Protein 1IMJ (pdb70)

CATH classification: 3.40.50.1820

InterPro domains:
  IPR000073 Alpha/beta hydrolase fold-1 [PF12697] (35-118)
  IPR029058 Alpha/Beta hydrolase fold [G3DSA:3.40.50.1820] (1-210)
  IPR029058 Alpha/Beta hydrolase fold [SSF53474] (5-208)

Foldseek 3Di:
DQKDKDFPLFFAFPRATWTKIKIAQNVPAAPAEAEEEDAQVDFNVVCVVLCNRVLRRVLRYIYMTIGACCGDPNNVGHAQDDQPAAHALCRVVSVCVRVVRPQHEYAAAAACLSHPVNVLQDPPNQHQEYEYQLYPCLVVDDLVSQLPHQHAYEYEYEPQEPSSVVSCVRNVSRPHYDYDYHYPAYRPRCVVDVVSVSVVVSVVVVVD

Nearest PDB structures (foldseek):
  1imj-assembly1_A  TM=1.005E+00  e=4.646E-48  Homo sapiens
  7qjn-assembly1_A  TM=7.239E-01  e=1.985E-08  Candidatus Kryptobacter tengchongensis
  4ao8-assembly1_A-2  TM=6.844E-01  e=5.740E-09  unidentified
  7p4k-assembly1_B  TM=7.136E-01  e=9.959E-08  Homo sapiens
  6hgv-assembly1_A  TM=6.952E-01  e=8.268E-08  Homo sapiens

GO terms:
  GO:0005634 nucleus (C, EXP)
  GO:0005737 cytoplasm (C, EXP)
  GO:0016787 hydrolase activity (F, TAS)
  GO:0005829 cytosol (C, TAS)
  GO:0050427 3'-phosphoadenosine 5'-phosphosulfate metabolic process (P, TAS)
  GO:0005654 nucleoplasm (C, IDA)
  GO:0005730 nucleolus (C, IDA)
  GO:0005829 cytosol (C, IDA)
  GO:0005634 nucleus (C, IDA)
  GO:0016787 hydrolase activity (F, IDA)
  GO:0045944 positive regulation of transcription by RNA polymerase II (P, IDA)
  GO:0070062 extracellular exosome (C, HDA)
  GO:0005515 protein binding (F, IPI)

Organism: Homo sapiens (NCBI:txid9606)

Sequence (208 aa):
AASVEQREGTIQVQGQALFFREALPGSGQARFSVLLLHGIRFSSETWQNLGTLHRLAQAGYRAVAIDLPGLGHSKEAAAPAPIGELAPGSFLAAVVDALELGPPVVISPSLSGMYSLPFLTAPGSQLPGFVPVAPICTDKINAANYASVKTPALIVYGDQDPMGQTSFEHLKQLPNHRVLIMKGAGHPCYLDKPEEWHTGLLDFLQGL

Solvent-accessible surface area: 8801 Å² total; per-residue (Å²): 130,78,29,75,96,59,118,120,2,86,19,116,3,102,71,57,42,3,29,6,9,6,1,35,27,29,98,54,138,39,129,42,6,0,0,0,0,2,0,96,165,41,16,0,83,27,3,58,112,34,22,0,9,82,61,1,1,104,45,22,3,48,0,0,0,0,1,1,8,36,40,19,121,0,148,168,7,62,55,52,10,84,114,53,95,58,4,60,15,66,5,0,44,29,0,17,112,45,15,145,15,33,91,1,0,1,0,0,1,16,13,0,0,3,6,1,0,16,10,4,40,27,138,81,23,142,15,40,0,1,0,0,1,1,3,40,16,7,89,116,14,83,56,66,71,0,52,79,10,122,8,50,2,0,2,0,8,0,70,117,10,113,81,0,104,84,5,40,94,53,0,94,55,2,60,71,66,123,60,27,80,0,144,53,0,18,33,24,0,7,66,80,62,46,121,58,0,6,83,16,1,40,75,10,0,128,72,61

Radius of gyration: 15.6 Å; Cα contacts (8 Å, |Δi|>4): 467; chains: 1; bounding box: 43×36×37 Å

Secondary structure (DSSP, 8-state):
---EEE----EEETTEEE-EEEEE-SSS--S-EEEE---TT--HHHHHHHTHHHHHHHTT-EEEEE--TTSGGGTTSPPSS-TTSPPPTHHHHHHHHHHT--S-EEEEEGGGHHHHHHHHTSTT---SEEEEES-S-GGGS-HHHHHT--S-EEEEEETT-HHHHHHHHHHTTSSSEEEEEETT--TTHHHH-HHHHHHHHHHHHHT-

Structure (mmCIF, N/CA/C/O backbone):
data_1IMJ
#
_entry.id   1IMJ
#
_cell.length_a   110.704
_cell.length_b   44.445
_cell.length_c   43.601
_cell.angle_alpha   90.00
_cell.angle_beta   90.00
_cell.angle_gamma   90.00
#
_symmetry.space_group_name_H-M   'P 21 21 2'
#
loop_
_entity.id
_entity.type
_entity.pdbx_description
1 polymer 'CCG1-INTERACTING FACTOR B'
2 non-polymer 'SULFATE ION'
3 water water
#
loop_
_atom_site.group_PDB
_atom_site.id
_atom_site.type_symbol
_atom_site.label_atom_id
_atom_site.label_alt_id
_atom_site.label_comp_id
_atom_site.label_asym_id
_atom_site.label_entity_id
_atom_site.label_seq_id
_atom_site.pdbx_PDB_ins_code
_atom_site.Cartn_x
_atom_site.Cartn_y
_atom_site.Cartn_z
_atom_site.occupancy
_atom_site.B_iso_or_equiv
_atom_site.auth_seq_id
_atom_site.auth_comp_id
_atom_site.auth_asym_id
_atom_site.auth_atom_id
_atom_site.pdbx_PDB_model_num
ATOM 1 N N . ALA A 1 2 ? 63.757 -5.435 0.450 1.00 37.83 2 ALA A N 1
ATOM 2 C CA . ALA A 1 2 ? 63.473 -6.882 0.677 1.00 37.59 2 ALA A CA 1
ATOM 3 C C . ALA A 1 2 ? 63.236 -7.582 -0.662 1.00 38.44 2 ALA A C 1
ATOM 4 O O . ALA A 1 2 ? 63.474 -7.001 -1.731 1.00 37.42 2 ALA A O 1
ATOM 6 N N . ALA A 1 3 ? 62.776 -8.831 -0.600 1.00 38.25 3 ALA A N 1
ATOM 7 C CA . ALA A 1 3 ? 62.521 -9.617 -1.803 1.00 36.91 3 ALA A CA 1
ATOM 8 C C . ALA A 1 3 ? 61.046 -9.999 -1.918 1.00 35.99 3 ALA A C 1
ATOM 9 O O . ALA A 1 3 ? 60.706 -11.149 -2.199 1.00 36.19 3 ALA A O 1
ATOM 11 N N . SER A 1 4 ? 60.173 -9.025 -1.698 1.00 34.32 4 SER A N 1
ATOM 12 C CA . SER A 1 4 ? 58.737 -9.250 -1.779 1.00 31.75 4 SER A CA 1
ATOM 13 C C . SER A 1 4 ? 58.233 -9.225 -3.224 1.00 31.26 4 SER A C 1
ATOM 14 O O . SER A 1 4 ? 58.435 -8.248 -3.948 1.00 30.71 4 SER A O 1
ATOM 17 N N . VAL A 1 5 ? 57.582 -10.307 -3.640 1.00 30.87 5 VAL A N 1
ATOM 18 C CA . VAL A 1 5 ? 57.039 -10.404 -4.993 1.00 31.83 5 VAL A CA 1
ATOM 19 C C . VAL A 1 5 ? 55.569 -10.008 -4.977 1.00 32.12 5 VAL A C 1
ATOM 20 O O . VAL A 1 5 ? 54.814 -10.435 -4.106 1.00 31.18 5 VAL A O 1
ATOM 24 N N . GLU A 1 6 ? 55.165 -9.181 -5.932 1.00 33.47 6 GLU A N 1
ATOM 25 C CA . GLU A 1 6 ? 53.776 -8.764 -6.013 1.00 34.99 6 GLU A CA 1
ATOM 26 C C . GLU A 1 6 ? 53.267 -8.850 -7.430 1.00 35.11 6 GLU A C 1
ATOM 27 O O . GLU A 1 6 ? 53.903 -8.374 -8.366 1.00 35.82 6 GLU A O 1
ATOM 33 N N . GLN A 1 7 ? 52.104 -9.469 -7.575 1.00 35.99 7 GLN A N 1
ATOM 34 C CA . GLN A 1 7 ? 51.486 -9.651 -8.872 1.00 36.70 7 GLN A CA 1
ATOM 35 C C . GLN A 1 7 ? 50.028 -9.241 -8.825 1.00 37.32 7 GLN A C 1
ATOM 36 O O . GLN A 1 7 ? 49.375 -9.324 -7.786 1.00 36.19 7 GLN A O 1
ATOM 42 N N . ARG A 1 8 ? 49.519 -8.784 -9.957 1.00 38.49 8 ARG A N 1
ATOM 43 C CA . ARG A 1 8 ? 48.129 -8.396 -10.027 1.00 40.58 8 ARG A CA 1
ATOM 44 C C . ARG A 1 8 ? 47.537 -9.072 -11.238 1.00 42.25 8 ARG A C 1
ATOM 45 O O . ARG A 1 8 ? 46.922 -8.428 -12.085 1.00 43.80 8 ARG A O 1
ATOM 53 N N . GLU A 1 9 ? 47.750 -10.383 -11.327 1.00 43.52 9 GLU A N 1
ATOM 54 C CA . GLU A 1 9 ? 47.185 -11.170 -12.419 1.00 45.67 9 GLU A CA 1
ATOM 55 C C . GLU A 1 9 ? 45.676 -10.919 -12.287 1.00 44.52 9 GLU A C 1
ATOM 56 O O . GLU A 1 9 ? 44.855 -11.504 -12.999 1.00 45.52 9 GLU A O 1
ATOM 62 N N . GLY A 1 10 ? 45.354 -10.032 -11.347 1.00 42.45 10 GLY A N 1
ATOM 63 C CA . GLY A 1 10 ? 43.996 -9.620 -11.047 1.00 40.64 10 GLY A CA 1
ATOM 64 C C . GLY A 1 10 ? 42.872 -10.237 -11.833 1.00 39.71 10 GLY A C 1
ATOM 65 O O . GLY A 1 10 ? 41.988 -9.530 -12.318 1.00 42.43 10 GLY A O 1
ATOM 66 N N . THR A 1 11 ? 42.882 -11.556 -11.957 1.00 37.76 11 THR A N 1
ATOM 67 C CA . THR A 1 11 ? 41.826 -12.221 -12.687 1.00 35.53 11 THR A CA 1
ATOM 68 C C . THR A 1 11 ? 41.704 -13.692 -12.360 1.00 34.00 11 THR A C 1
ATOM 69 O O . THR A 1 11 ? 42.602 -14.490 -12.633 1.00 34.49 11 THR A O 1
ATOM 73 N N . ILE A 1 12 ? 40.575 -14.024 -11.749 1.00 31.28 12 ILE A N 1
ATOM 74 C CA . ILE A 1 12 ? 40.243 -15.388 -11.388 1.00 29.06 12 ILE A CA 1
ATOM 75 C C . ILE A 1 12 ? 38.766 -15.514 -11.712 1.00 28.39 12 ILE A C 1
ATOM 76 O O . ILE A 1 12 ? 38.027 -14.526 -11.663 1.00 26.76 12 ILE A O 1
ATOM 81 N N . GLN A 1 13 ? 38.339 -16.715 -12.074 1.00 27.46 13 GLN A N 1
ATOM 82 C CA . GLN A 1 13 ? 36.938 -16.937 -12.379 1.00 26.71 13 GLN A CA 1
ATOM 83 C C . GLN A 1 13 ? 36.257 -17.369 -11.101 1.00 24.55 13 GLN A C 1
ATOM 84 O O . GLN A 1 13 ? 36.672 -18.329 -10.462 1.00 25.91 13 GLN A O 1
ATOM 90 N N . VAL A 1 14 ? 35.225 -16.635 -10.717 1.00 22.46 14 VAL A N 1
ATOM 91 C CA . VAL A 1 14 ? 34.472 -16.955 -9.519 1.00 20.79 14 VAL A CA 1
ATOM 92 C C . VAL A 1 14 ? 33.002 -17.003 -9.904 1.00 20.44 14 VAL A C 1
ATOM 93 O O . VAL A 1 14 ? 32.442 -16.010 -10.375 1.00 19.16 14 VAL A O 1
ATOM 97 N N . GLN A 1 15 ? 32.394 -18.171 -9.723 1.00 20.63 15 GLN A N 1
ATOM 98 C CA . GLN A 1 15 ? 30.991 -18.374 -10.051 1.00 21.50 15 GLN A CA 1
ATOM 99 C C . GLN A 1 15 ? 30.630 -17.738 -11.397 1.00 20.03 15 GLN A C 1
ATOM 100 O O . GLN A 1 15 ? 29.671 -16.968 -11.500 1.00 19.28 15 GLN A O 1
ATOM 106 N N . GLY A 1 16 ? 31.431 -18.045 -12.415 1.00 18.78 16 GLY A N 1
ATOM 107 C CA . GLY A 1 16 ? 31.177 -17.547 -13.760 1.00 17.46 16 GLY A CA 1
ATOM 108 C C . GLY A 1 16 ? 31.526 -16.112 -14.103 1.00 18.25 16 GLY A C 1
ATOM 109 O O . GLY A 1 16 ? 31.150 -15.625 -15.172 1.00 18.03 16 GLY A O 1
ATOM 110 N N . GLN A 1 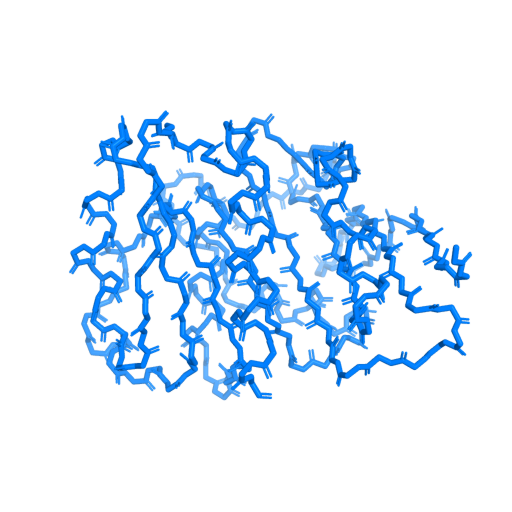17 ? 32.249 -15.431 -13.221 1.00 17.77 17 GLN A N 1
ATOM 111 C CA . GLN A 1 17 ? 32.621 -14.047 -13.473 1.00 17.23 17 GLN A CA 1
ATOM 112 C C . GLN A 1 17 ? 34.086 -13.800 -13.159 1.00 16.68 17 GLN A C 1
ATOM 113 O O . GLN A 1 17 ? 34.684 -14.488 -12.335 1.00 18.41 17 GLN A O 1
ATOM 119 N N . ALA A 1 18 ? 34.668 -12.814 -13.824 1.00 15.61 18 ALA A N 1
ATOM 120 C CA . ALA A 1 18 ? 36.067 -12.508 -13.592 1.00 15.91 18 ALA A CA 1
ATOM 121 C C . ALA A 1 18 ? 36.202 -11.428 -12.529 1.00 14.99 18 ALA A C 1
ATOM 122 O O . ALA A 1 18 ? 35.522 -10.410 -12.572 1.00 15.96 18 ALA A O 1
ATOM 124 N N . LEU A 1 19 ? 37.071 -11.668 -11.560 1.00 15.28 19 LEU A N 1
ATOM 125 C CA . LEU A 1 19 ? 37.302 -10.692 -10.509 1.00 13.88 19 LEU A CA 1
ATOM 126 C C . LEU A 1 19 ? 38.762 -10.309 -10.542 1.00 13.87 19 LEU A C 1
ATOM 127 O O . LEU A 1 19 ? 39.621 -11.143 -10.822 1.00 14.04 19 LEU A O 1
ATOM 132 N N . PHE A 1 20 ? 39.041 -9.043 -10.260 1.00 13.69 20 PHE A N 1
ATOM 133 C CA . PHE A 1 20 ? 40.409 -8.554 -10.239 1.00 12.41 20 PHE A CA 1
ATOM 134 C C . PHE A 1 20 ? 41.004 -8.734 -8.839 1.00 14.12 20 PHE A C 1
ATOM 135 O O . PHE A 1 20 ? 40.301 -8.597 -7.829 1.00 12.43 20 PHE A O 1
ATOM 143 N N . PHE A 1 21 ? 42.296 -9.034 -8.775 1.00 12.86 21 PHE A N 1
ATOM 144 C CA . PHE A 1 21 ? 42.958 -9.207 -7.490 1.00 15.29 21 PHE A CA 1
ATOM 145 C C . PHE A 1 21 ? 44.405 -8.741 -7.564 1.00 15.77 21 PHE A C 1
ATOM 146 O O . PHE A 1 21 ? 45.029 -8.798 -8.624 1.00 15.06 21 PHE A O 1
ATOM 154 N N . ARG A 1 22 ? 44.915 -8.258 -6.436 1.00 15.30 22 ARG A N 1
ATOM 155 C CA . ARG A 1 22 ? 46.296 -7.805 -6.318 1.00 15.67 22 ARG A CA 1
ATOM 156 C C . ARG A 1 22 ? 46.879 -8.735 -5.266 1.00 17.35 22 ARG A C 1
ATOM 157 O O . ARG A 1 22 ? 46.181 -9.133 -4.333 1.00 17.91 22 ARG A O 1
ATOM 165 N N . GLU A 1 23 ? 48.146 -9.091 -5.409 1.00 17.70 23 GLU A N 1
ATOM 166 C CA . GLU A 1 23 ? 48.761 -10.017 -4.469 1.00 18.68 23 GLU A CA 1
ATOM 167 C C . GLU A 1 23 ? 50.222 -9.716 -4.173 1.00 18.11 23 GLU A C 1
ATOM 168 O O . GLU A 1 23 ? 50.977 -9.286 -5.049 1.00 16.87 23 GLU A O 1
ATOM 174 N N . ALA A 1 24 ? 50.612 -9.952 -2.928 1.00 16.94 24 ALA A N 1
ATOM 175 C CA . ALA A 1 24 ? 51.986 -9.749 -2.504 1.00 17.25 24 ALA A CA 1
ATOM 176 C C . ALA A 1 24 ? 52.341 -10.915 -1.605 1.00 17.39 24 ALA A C 1
ATOM 177 O O . ALA A 1 24 ? 51.560 -11.291 -0.733 1.00 17.07 24 ALA A O 1
ATOM 179 N N . LEU A 1 25 ? 53.508 -11.503 -1.834 1.00 19.00 25 LEU A N 1
ATOM 180 C CA . LEU A 1 25 ? 53.956 -12.627 -1.023 1.00 20.96 25 LEU A CA 1
ATOM 181 C C . LEU A 1 25 ? 55.464 -12.575 -0.806 1.00 20.82 25 LEU A C 1
ATOM 182 O O . LEU A 1 25 ? 56.190 -11.964 -1.597 1.00 19.30 25 LEU A O 1
ATOM 187 N N . PRO A 1 26 ? 55.947 -13.210 0.279 1.00 20.85 26 PRO A N 1
ATOM 188 C CA . PRO A 1 26 ? 57.346 -13.295 0.704 1.00 24.09 26 PRO A CA 1
ATOM 189 C C . PRO A 1 26 ? 58.439 -13.270 -0.356 1.00 26.95 26 PRO A C 1
ATOM 190 O O . PRO A 1 26 ? 59.484 -12.635 -0.158 1.00 30.87 26 PRO A O 1
ATOM 194 N N . GLY A 1 27 ? 58.228 -13.944 -1.475 1.00 27.60 27 GLY A N 1
ATOM 195 C CA . GLY A 1 27 ? 59.262 -13.926 -2.495 1.00 31.41 27 GLY A CA 1
ATOM 196 C C . GLY A 1 27 ? 59.941 -15.272 -2.571 1.00 31.83 27 GLY A C 1
ATOM 197 O O . GLY A 1 27 ? 60.224 -15.764 -3.661 1.00 32.95 27 GLY A O 1
ATOM 198 N N . SER A 1 28 ? 60.219 -15.864 -1.413 1.00 32.07 28 SER A N 1
ATOM 199 C CA . SER A 1 28 ? 60.821 -17.187 -1.379 1.00 32.05 28 SER A CA 1
ATOM 200 C C . SER A 1 28 ? 59.722 -18.090 -1.932 1.00 32.33 28 SER A C 1
ATOM 201 O O . SER A 1 28 ? 59.986 -19.113 -2.568 1.00 32.68 28 SER A O 1
ATOM 204 N N . GLY A 1 29 ? 58.480 -17.677 -1.697 1.00 30.75 29 GLY A N 1
ATOM 205 C CA . GLY A 1 29 ? 57.340 -18.436 -2.165 1.00 30.71 29 GLY A CA 1
ATOM 206 C C . GLY A 1 29 ? 56.660 -19.116 -1.000 1.00 30.35 29 GLY A C 1
ATOM 207 O O . GLY A 1 29 ? 55.644 -19.784 -1.166 1.00 29.72 29 GLY A O 1
ATOM 208 N N . GLN A 1 30 ? 57.225 -18.937 0.189 1.00 30.72 30 GLN A N 1
ATOM 209 C CA . GLN A 1 30 ? 56.682 -19.543 1.399 1.00 31.88 30 GLN A CA 1
ATOM 210 C C . GLN A 1 30 ? 56.080 -18.481 2.321 1.00 31.10 30 GLN A C 1
ATOM 211 O O . GLN A 1 30 ? 56.642 -17.399 2.484 1.00 31.73 30 GLN A O 1
ATOM 217 N N . ALA A 1 31 ? 54.937 -18.800 2.922 1.00 29.49 31 ALA A N 1
ATOM 218 C CA . ALA A 1 31 ? 54.257 -17.875 3.821 1.00 27.53 31 ALA A CA 1
ATOM 219 C C . ALA A 1 31 ? 53.512 -18.656 4.899 1.00 26.83 31 ALA A C 1
ATOM 220 O O . ALA A 1 31 ? 52.966 -19.723 4.617 1.00 25.97 31 ALA A O 1
ATOM 222 N N . ARG A 1 32 ? 53.491 -18.123 6.123 1.00 25.99 32 ARG A N 1
ATOM 223 C CA . ARG A 1 32 ? 52.807 -18.773 7.245 1.00 26.51 32 ARG A CA 1
ATOM 224 C C . ARG A 1 32 ? 51.385 -19.170 6.864 1.00 25.41 32 ARG A C 1
ATOM 225 O O . ARG A 1 32 ? 50.963 -20.308 7.078 1.00 25.49 32 ARG A O 1
ATOM 233 N N . PHE A 1 33 ? 50.645 -18.210 6.323 1.00 23.80 33 PHE A N 1
ATOM 234 C CA . PHE A 1 33 ? 49.284 -18.435 5.859 1.00 21.23 33 PHE A CA 1
ATOM 235 C C . PHE A 1 33 ? 48.844 -17.257 5.004 1.00 19.81 33 PHE A C 1
ATOM 236 O O . PHE A 1 33 ? 49.601 -16.302 4.821 1.00 17.86 33 PHE A O 1
ATOM 244 N N . SER A 1 34 ? 47.635 -17.329 4.460 1.00 17.43 34 SER A N 1
ATOM 245 C CA . SER A 1 34 ? 47.142 -16.269 3.600 1.00 14.74 34 SER A CA 1
ATOM 246 C C . SER A 1 34 ? 46.223 -15.291 4.317 1.00 14.11 34 SER A C 1
ATOM 247 O O . SER A 1 34 ? 45.588 -15.630 5.316 1.00 11.90 34 SER A O 1
ATOM 250 N N . VAL A 1 35 ? 46.180 -14.065 3.804 1.00 13.53 35 VAL A N 1
ATOM 251 C CA . VAL A 1 35 ? 45.323 -13.016 4.345 1.00 12.17 35 VAL A CA 1
ATOM 252 C C . VAL A 1 35 ? 44.519 -12.451 3.186 1.00 12.95 35 VAL A C 1
ATOM 253 O O . VAL A 1 35 ? 45.084 -11.960 2.209 1.00 12.59 35 VAL A O 1
ATOM 257 N N . LEU A 1 36 ? 43.200 -12.532 3.285 1.00 12.66 36 LEU A N 1
ATOM 258 C CA . LEU A 1 36 ? 42.339 -12.009 2.236 1.00 12.16 36 LEU A CA 1
ATOM 259 C C . LEU A 1 36 ? 41.784 -10.657 2.681 1.00 10.46 36 LEU A C 1
ATOM 260 O O . LEU A 1 36 ? 41.166 -10.556 3.734 1.00 9.99 36 LEU A O 1
ATOM 265 N N . LEU A 1 37 ? 42.024 -9.615 1.889 1.00 11.84 37 LEU A N 1
ATOM 266 C CA . LEU A 1 37 ? 41.529 -8.285 2.228 1.00 10.46 37 LEU A CA 1
ATOM 267 C C . LEU A 1 37 ? 40.390 -7.835 1.329 1.00 9.00 37 LEU A C 1
ATOM 268 O O . LEU A 1 37 ? 40.505 -7.845 0.104 1.00 9.11 37 LEU A O 1
ATOM 273 N N . LEU A 1 38 ? 39.285 -7.446 1.949 1.00 8.45 38 LEU A N 1
ATOM 274 C CA . LEU A 1 38 ? 38.127 -6.953 1.221 1.00 8.30 38 LEU A CA 1
ATOM 275 C C . LEU A 1 38 ? 38.153 -5.435 1.365 1.00 7.98 38 LEU A C 1
ATOM 276 O O . LEU A 1 38 ? 39.073 -4.896 1.980 1.00 9.39 38 LEU A O 1
ATOM 281 N N . HIS A 1 39 ? 37.164 -4.736 0.814 1.00 10.25 39 HIS A N 1
ATOM 282 C CA . HIS A 1 39 ? 37.164 -3.275 0.875 1.00 8.42 39 HIS A CA 1
ATOM 283 C C . HIS A 1 39 ? 35.810 -2.585 1.057 1.00 10.42 39 HIS A C 1
ATOM 284 O O . HIS A 1 39 ? 34.752 -3.218 0.999 1.00 9.35 39 HIS A O 1
ATOM 291 N N . GLY A 1 40 ? 35.868 -1.273 1.282 1.00 9.60 40 GLY A N 1
ATOM 292 C CA . GLY A 1 40 ? 34.666 -0.473 1.452 1.00 10.81 40 GLY A CA 1
ATOM 293 C C . GLY A 1 40 ? 34.138 -0.070 0.087 1.00 9.51 40 GLY A C 1
ATOM 294 O O . GLY A 1 40 ? 34.825 -0.255 -0.912 1.00 9.40 40 GLY A O 1
ATOM 295 N N . ILE A 1 41 ? 32.932 0.481 0.027 1.00 9.69 41 ILE A N 1
ATOM 296 C CA . ILE A 1 41 ? 32.360 0.850 -1.265 1.00 9.21 41 ILE A CA 1
ATOM 297 C C . ILE A 1 41 ? 33.108 1.975 -1.990 1.00 10.38 41 ILE A C 1
ATOM 298 O O . ILE A 1 41 ? 33.074 2.061 -3.221 1.00 9.86 41 ILE A O 1
ATOM 303 N N . ARG A 1 42 ? 33.787 2.834 -1.236 1.00 11.12 42 ARG A N 1
ATOM 304 C CA . ARG A 1 42 ? 34.538 3.930 -1.845 1.00 11.47 42 ARG A CA 1
ATOM 305 C C . ARG A 1 42 ? 35.971 3.535 -2.171 1.00 11.79 42 ARG A C 1
ATOM 306 O O . ARG A 1 42 ? 36.732 4.355 -2.680 1.00 13.07 42 ARG A O 1
ATOM 314 N N . PHE A 1 43 ? 36.345 2.293 -1.888 1.00 10.95 43 PHE A N 1
ATOM 315 C CA . PHE A 1 43 ? 37.719 1.868 -2.138 1.00 12.90 43 PHE A CA 1
ATOM 316 C C . PHE A 1 43 ? 37.832 0.585 -2.946 1.00 11.60 43 PHE A C 1
ATOM 317 O O . PHE A 1 43 ? 36.865 0.161 -3.580 1.00 13.09 43 PHE A O 1
ATOM 325 N N . SER A 1 44 ? 39.021 -0.016 -2.927 1.00 10.29 44 SER A N 1
ATOM 326 C CA . SER A 1 44 ? 39.289 -1.255 -3.656 1.00 10.94 44 SER A CA 1
ATOM 327 C C . SER A 1 44 ? 40.643 -1.829 -3.241 1.00 12.17 44 SER A C 1
ATOM 328 O O . SER A 1 44 ? 41.276 -1.343 -2.298 1.00 12.03 44 SER A O 1
ATOM 331 N N . SER A 1 45 ? 41.083 -2.861 -3.954 1.00 11.07 45 SER A N 1
ATOM 332 C CA . SER A 1 45 ? 42.357 -3.486 -3.660 1.00 12.52 45 SER A CA 1
ATOM 333 C C . SER A 1 45 ? 43.464 -2.451 -3.818 1.00 13.69 45 SER A C 1
ATOM 334 O O . SER A 1 45 ? 44.478 -2.497 -3.119 1.00 13.33 45 SER A O 1
ATOM 337 N N . GLU A 1 46 ? 43.256 -1.508 -4.734 1.00 13.72 46 GLU A N 1
ATOM 338 C CA . GLU A 1 46 ? 44.244 -0.466 -4.994 1.00 15.02 46 GLU A CA 1
ATOM 339 C C . GLU A 1 46 ? 44.538 0.389 -3.770 1.00 13.33 46 GLU A C 1
ATOM 340 O O . GLU A 1 46 ? 45.648 0.888 -3.598 1.00 12.72 46 GLU A O 1
ATOM 346 N N . THR A 1 47 ? 43.529 0.561 -2.929 1.00 13.08 47 THR A N 1
ATOM 347 C CA . THR A 1 47 ? 43.674 1.338 -1.713 1.00 12.21 47 THR A CA 1
ATOM 348 C C . THR A 1 47 ? 44.643 0.644 -0.759 1.00 12.28 47 THR A C 1
ATOM 349 O O . THR A 1 47 ? 45.457 1.306 -0.121 1.00 12.20 47 THR A O 1
ATOM 353 N N . TRP A 1 48 ? 44.551 -0.683 -0.654 1.00 12.92 48 TRP A N 1
ATOM 354 C CA . TRP A 1 48 ? 45.444 -1.442 0.226 1.00 13.35 48 TRP A CA 1
ATOM 355 C C . TRP A 1 48 ? 46.872 -1.384 -0.311 1.00 14.01 48 TRP A C 1
ATOM 356 O O . TRP A 1 48 ? 47.827 -1.290 0.456 1.00 13.74 48 TRP A O 1
ATOM 367 N N . GLN A 1 49 ? 47.012 -1.438 -1.632 1.00 14.97 49 GLN A N 1
ATOM 368 C CA . GLN A 1 49 ? 48.329 -1.378 -2.251 1.00 16.81 49 GLN A CA 1
ATOM 369 C C . GLN A 1 49 ? 49.017 -0.053 -1.934 1.00 17.29 49 GLN A C 1
ATOM 370 O O . GLN A 1 49 ? 50.151 -0.033 -1.454 1.00 17.51 49 GLN A O 1
ATOM 376 N N . ASN A 1 50 ? 48.320 1.048 -2.205 1.00 16.33 50 ASN A N 1
ATOM 377 C CA . ASN A 1 50 ? 48.848 2.383 -1.956 1.00 15.72 50 ASN A CA 1
ATOM 378 C C . ASN A 1 50 ? 49.055 2.691 -0.485 1.00 14.00 50 ASN A C 1
ATOM 379 O O . ASN A 1 50 ? 49.855 3.549 -0.145 1.00 14.45 50 ASN A O 1
ATOM 384 N N . LEU A 1 51 ? 48.333 2.003 0.388 1.00 12.66 51 LEU A N 1
ATOM 385 C CA . LEU A 1 51 ? 48.487 2.232 1.816 1.00 12.92 51 LEU A CA 1
ATOM 386 C C . LEU A 1 51 ? 49.717 1.476 2.319 1.00 13.73 51 LEU A C 1
ATOM 387 O O . LEU A 1 51 ? 50.244 1.772 3.393 1.00 15.19 51 LEU A O 1
ATOM 392 N N . GLY A 1 52 ? 50.172 0.506 1.530 1.00 13.50 52 GLY A N 1
ATOM 393 C CA . GLY A 1 52 ? 51.343 -0.275 1.894 1.00 13.25 52 GLY A CA 1
ATOM 394 C C . GLY A 1 52 ? 51.040 -1.561 2.643 1.00 13.20 52 GLY A C 1
ATOM 395 O O . GLY A 1 52 ? 51.951 -2.307 3.001 1.00 14.70 52 GLY A O 1
ATOM 396 N N . THR A 1 53 ? 49.763 -1.835 2.872 1.00 11.68 53 THR A N 1
ATOM 397 C CA . THR A 1 53 ? 49.370 -3.024 3.610 1.00 12.38 53 THR A CA 1
ATOM 398 C C . THR A 1 53 ? 49.809 -4.345 2.987 1.00 12.65 53 THR A C 1
ATOM 399 O O . THR A 1 53 ? 50.379 -5.189 3.670 1.00 12.91 53 THR A O 1
ATOM 403 N N . LEU A 1 54 ? 49.546 -4.535 1.697 1.00 12.90 54 LEU A N 1
ATOM 404 C CA . LEU A 1 54 ? 49.943 -5.778 1.039 1.00 13.85 54 LEU A CA 1
ATOM 405 C C . LEU A 1 54 ? 51.453 -5.991 1.205 1.00 13.55 54 LEU A C 1
ATOM 406 O O . LEU A 1 54 ? 51.900 -7.061 1.604 1.00 11.37 54 LEU A O 1
ATOM 411 N N . HIS A 1 55 ? 52.235 -4.957 0.913 1.00 15.55 55 HIS A N 1
ATOM 412 C CA . HIS A 1 55 ? 53.689 -5.039 1.046 1.00 14.44 55 HIS A CA 1
ATOM 413 C C . HIS A 1 55 ? 54.119 -5.334 2.484 1.00 13.22 55 HIS A C 1
ATOM 414 O O . HIS A 1 55 ? 54.973 -6.182 2.714 1.00 12.45 55 HIS A O 1
ATOM 421 N N . ARG A 1 56 ? 53.538 -4.625 3.448 1.00 14.39 56 ARG A N 1
ATOM 422 C CA . ARG A 1 56 ? 53.866 -4.836 4.855 1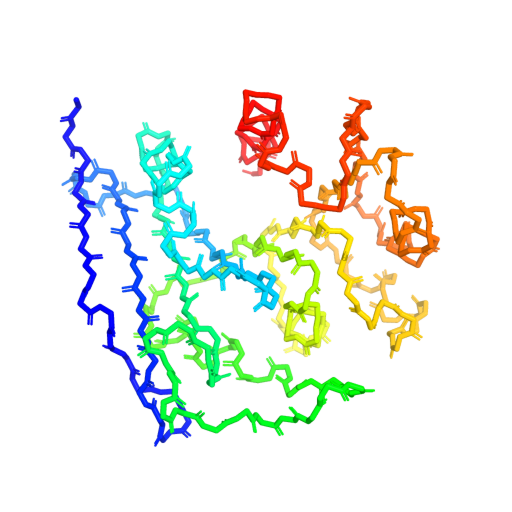.00 15.00 56 ARG A CA 1
ATOM 423 C C . ARG A 1 56 ? 53.616 -6.280 5.271 1.00 14.76 56 ARG A C 1
ATOM 424 O O . ARG A 1 56 ? 54.469 -6.916 5.886 1.00 13.11 56 ARG A O 1
ATOM 432 N N . LEU A 1 57 ? 52.439 -6.791 4.935 1.00 12.88 57 LEU A N 1
ATOM 433 C CA . LEU A 1 57 ? 52.086 -8.157 5.299 1.00 13.69 57 LEU A CA 1
ATOM 434 C C . LEU A 1 57 ? 53.011 -9.167 4.630 1.00 14.59 57 LEU A C 1
ATOM 435 O O . LEU A 1 57 ? 53.401 -10.159 5.242 1.00 13.66 57 LEU A O 1
ATOM 440 N N . ALA A 1 58 ? 53.362 -8.921 3.371 1.00 16.41 58 ALA A N 1
ATOM 441 C CA . ALA A 1 58 ? 54.248 -9.831 2.665 1.00 15.07 58 ALA A CA 1
ATOM 442 C C . ALA A 1 58 ? 55.607 -9.925 3.365 1.00 16.54 58 ALA A C 1
ATOM 443 O O . ALA A 1 58 ? 56.071 -11.024 3.669 1.00 16.74 58 ALA A O 1
ATOM 445 N N . GLN A 1 59 ? 56.245 -8.793 3.652 1.00 18.07 59 GLN A N 1
ATOM 446 C CA . GLN A 1 59 ? 57.550 -8.879 4.300 1.00 20.84 59 GLN A CA 1
ATOM 447 C C . GLN A 1 59 ? 57.511 -9.455 5.707 1.00 20.50 59 GLN A C 1
ATOM 448 O O . GLN A 1 59 ? 58.552 -9.811 6.256 1.00 20.39 59 GLN A O 1
ATOM 454 N N . ALA A 1 60 ? 56.315 -9.571 6.280 1.00 19.66 60 ALA A N 1
ATOM 455 C CA . ALA A 1 60 ? 56.163 -10.146 7.617 1.00 19.64 60 ALA A CA 1
ATOM 456 C C . ALA A 1 60 ? 55.963 -11.668 7.525 1.00 18.90 60 ALA A C 1
ATOM 457 O O . ALA A 1 60 ? 55.754 -12.348 8.534 1.00 19.09 60 ALA A O 1
ATOM 459 N N . GLY A 1 61 ? 56.017 -12.193 6.307 1.00 17.99 61 GLY A N 1
ATOM 460 C CA . GLY A 1 61 ? 55.861 -13.624 6.109 1.00 18.47 61 GLY A CA 1
ATOM 461 C C . GLY A 1 61 ? 54.490 -14.132 5.686 1.00 18.59 61 GLY A C 1
ATOM 462 O O . GLY A 1 61 ? 54.246 -15.336 5.728 1.00 18.61 61 GLY A O 1
ATOM 463 N N . TYR A 1 62 ? 53.596 -13.241 5.266 1.00 17.36 62 TYR A N 1
ATOM 464 C CA . TYR A 1 62 ? 52.256 -13.669 4.858 1.00 17.51 62 TYR A CA 1
ATOM 465 C C . TYR A 1 62 ? 51.971 -13.462 3.379 1.00 15.74 62 TYR A C 1
ATOM 466 O O . TYR A 1 62 ? 52.565 -12.605 2.735 1.00 18.39 62 TYR A O 1
ATOM 475 N N . ARG A 1 63 ? 51.062 -14.267 2.842 1.00 15.49 63 ARG A N 1
ATOM 476 C CA . ARG A 1 63 ? 50.652 -14.119 1.454 1.00 13.99 63 ARG A CA 1
ATOM 477 C C . ARG A 1 63 ? 49.452 -13.181 1.573 1.00 13.95 63 ARG A C 1
ATOM 478 O O . ARG A 1 63 ? 48.482 -13.495 2.262 1.00 14.01 63 ARG A O 1
ATOM 486 N N . ALA A 1 64 ? 49.529 -12.022 0.929 1.00 13.82 64 ALA A N 1
ATOM 487 C CA . ALA A 1 64 ? 48.453 -11.044 1.006 1.00 11.80 64 ALA A CA 1
ATOM 488 C C . ALA A 1 64 ? 47.724 -10.919 -0.316 1.00 12.15 64 ALA A C 1
ATOM 489 O O . ALA A 1 64 ? 48.332 -10.640 -1.348 1.00 11.18 64 ALA A O 1
ATOM 491 N N . VAL A 1 65 ? 46.410 -11.111 -0.269 1.00 10.55 65 VAL A N 1
ATOM 492 C CA . VAL A 1 65 ? 45.582 -11.021 -1.459 1.00 10.06 65 VAL A CA 1
ATOM 493 C C . VAL A 1 65 ? 44.388 -10.109 -1.233 1.00 10.02 65 VAL A C 1
ATOM 494 O O . VAL A 1 65 ? 43.572 -10.337 -0.341 1.00 9.27 65 VAL A O 1
ATOM 498 N N . ALA A 1 66 ? 44.309 -9.071 -2.053 1.00 10.53 66 ALA A N 1
ATOM 499 C CA . ALA A 1 66 ? 43.226 -8.107 -2.007 1.00 9.69 66 ALA A CA 1
ATOM 500 C C . ALA A 1 66 ? 42.478 -8.234 -3.332 1.00 11.39 66 ALA A C 1
ATOM 501 O O . ALA A 1 66 ? 43.086 -8.255 -4.410 1.00 9.14 66 ALA A O 1
ATOM 503 N N . ILE A 1 67 ? 41.158 -8.346 -3.254 1.00 11.35 67 ILE A N 1
ATOM 504 C CA . ILE A 1 67 ? 40.355 -8.463 -4.456 1.00 10.81 67 ILE A CA 1
ATOM 505 C C . ILE A 1 67 ? 39.439 -7.264 -4.576 1.00 10.57 67 ILE A C 1
ATOM 506 O O . ILE A 1 67 ? 39.277 -6.497 -3.626 1.00 9.69 67 ILE A O 1
ATOM 511 N N . ASP A 1 68 ? 38.859 -7.101 -5.761 1.00 10.22 68 ASP A N 1
ATOM 512 C CA . ASP A 1 68 ? 37.903 -6.041 -6.013 1.00 10.44 68 ASP A CA 1
ATOM 513 C C . ASP A 1 68 ? 36.572 -6.761 -6.052 1.00 10.92 68 ASP A C 1
ATOM 514 O O . ASP A 1 68 ? 36.393 -7.687 -6.849 1.00 12.56 68 ASP A O 1
ATOM 519 N N . LEU A 1 69 ? 35.655 -6.356 -5.180 1.00 12.03 69 LEU A N 1
ATOM 520 C CA . LEU A 1 69 ? 34.333 -6.965 -5.114 1.00 13.14 69 LEU A CA 1
ATOM 521 C C . LEU A 1 69 ? 33.507 -6.663 -6.363 1.00 12.03 69 LEU A C 1
ATOM 522 O O . LEU A 1 69 ? 33.702 -5.635 -7.015 1.00 10.63 69 LEU A O 1
ATOM 527 N N . PRO A 1 70 ? 32.562 -7.557 -6.700 1.00 12.69 70 PRO A N 1
ATOM 528 C CA . PRO A 1 70 ? 31.684 -7.412 -7.869 1.00 12.76 70 PRO A CA 1
ATOM 529 C C . PRO A 1 70 ? 31.148 -5.997 -8.083 1.00 12.98 70 PRO A C 1
ATOM 530 O O . PRO A 1 70 ? 30.605 -5.382 -7.164 1.00 13.95 70 PRO A O 1
ATOM 534 N N . GLY A 1 71 ? 31.319 -5.482 -9.298 1.00 11.55 71 GLY A N 1
ATOM 535 C CA . GLY A 1 71 ? 30.833 -4.155 -9.623 1.00 12.29 71 GLY A CA 1
ATOM 536 C C . GLY A 1 71 ? 31.674 -2.978 -9.166 1.00 13.90 71 GLY A C 1
ATOM 537 O O . GLY A 1 71 ? 31.301 -1.836 -9.403 1.00 15.83 71 GLY A O 1
ATOM 538 N N . LEU A 1 72 ? 32.805 -3.241 -8.523 1.00 13.04 72 LEU A N 1
ATOM 539 C CA . LEU A 1 72 ? 33.675 -2.172 -8.040 1.00 13.64 72 LEU A CA 1
ATOM 540 C C . LEU A 1 72 ? 35.115 -2.391 -8.501 1.00 13.98 72 LEU A C 1
ATOM 541 O O . LEU A 1 72 ? 35.496 -3.513 -8.842 1.00 13.54 72 LEU A O 1
ATOM 546 N N . GLY A 1 73 ? 35.910 -1.322 -8.501 1.00 13.50 73 GLY A N 1
ATOM 547 C CA . GLY A 1 73 ? 37.298 -1.428 -8.927 1.00 13.68 73 GLY A CA 1
ATOM 548 C C . GLY A 1 73 ? 37.423 -2.016 -10.320 1.00 14.46 73 GLY A C 1
ATOM 549 O O . GLY A 1 73 ? 36.640 -1.683 -11.204 1.00 14.73 73 GLY A O 1
ATOM 550 N N . HIS A 1 74 ? 38.393 -2.898 -10.530 1.00 14.45 74 HIS A N 1
ATOM 551 C CA . HIS A 1 74 ? 38.555 -3.502 -11.847 1.00 16.50 74 HIS A CA 1
ATOM 552 C C . HIS A 1 74 ? 37.666 -4.725 -12.023 1.00 15.99 74 HIS A C 1
ATOM 553 O O . HIS A 1 74 ? 37.897 -5.544 -12.904 1.00 15.77 74 HIS A O 1
ATOM 560 N N . SER A 1 75 ? 36.656 -4.848 -11.169 1.00 15.38 75 SER A N 1
ATOM 561 C CA . SER A 1 75 ? 35.713 -5.955 -11.246 1.00 14.08 75 SER A CA 1
ATOM 562 C C . SER A 1 75 ? 34.356 -5.367 -11.610 1.00 15.57 75 SER A C 1
ATOM 563 O O . SER A 1 75 ? 33.316 -5.991 -11.407 1.00 13.78 75 SER A O 1
ATOM 566 N N . LYS A 1 76 ? 34.392 -4.155 -12.158 1.00 17.05 76 LYS A N 1
ATOM 567 C CA . LYS A 1 76 ? 33.195 -3.433 -12.564 1.00 20.14 76 LYS A CA 1
ATOM 568 C C . LYS A 1 76 ? 32.194 -4.212 -13.404 1.00 20.14 76 LYS A C 1
ATOM 569 O O . LYS A 1 76 ? 30.992 -4.031 -13.235 1.00 20.20 76 LYS A O 1
ATOM 575 N N . GLU A 1 77 ? 32.657 -5.067 -14.310 1.00 19.37 77 GLU A N 1
ATOM 576 C CA . GLU A 1 77 ? 31.694 -5.789 -15.121 1.00 21.41 77 GLU A CA 1
ATOM 577 C C . GLU A 1 77 ? 31.072 -7.024 -14.463 1.00 20.28 77 GLU A C 1
ATOM 578 O O . GLU A 1 77 ? 30.125 -7.592 -14.998 1.00 20.00 77 GLU A O 1
ATOM 584 N N . ALA A 1 78 ? 31.575 -7.428 -13.298 1.00 19.08 78 ALA A N 1
ATOM 585 C CA . ALA A 1 78 ? 30.990 -8.570 -12.589 1.00 18.67 78 ALA A CA 1
ATOM 586 C C . ALA A 1 78 ? 29.702 -8.096 -11.899 1.00 17.66 78 ALA A C 1
ATOM 587 O O . ALA A 1 78 ? 29.605 -6.943 -11.489 1.00 20.33 78 ALA A O 1
ATOM 589 N N . ALA A 1 79 ? 28.717 -8.981 -11.772 1.00 16.46 79 ALA A N 1
ATOM 590 C CA . ALA A 1 79 ? 27.451 -8.633 -11.141 1.00 14.30 79 ALA A CA 1
ATOM 591 C C . ALA A 1 79 ? 27.430 -9.103 -9.697 1.00 14.96 79 ALA A C 1
ATOM 592 O O . ALA A 1 79 ? 27.815 -10.229 -9.399 1.00 15.56 79 ALA A O 1
ATOM 594 N N . ALA A 1 80 ? 26.983 -8.237 -8.796 1.00 14.81 80 ALA A N 1
ATOM 595 C CA . ALA A 1 80 ? 26.932 -8.591 -7.386 1.00 13.93 80 ALA A CA 1
ATOM 596 C C . ALA A 1 80 ? 25.905 -9.696 -7.181 1.00 13.85 80 ALA A C 1
ATOM 597 O O . ALA A 1 80 ? 24.866 -9.708 -7.828 1.00 13.98 80 ALA A O 1
ATOM 599 N N . PRO A 1 81 ? 26.192 -10.649 -6.280 1.00 14.29 81 PRO A N 1
ATOM 600 C CA . PRO A 1 81 ? 25.283 -11.767 -5.989 1.00 14.71 81 PRO A CA 1
ATOM 601 C C . PRO A 1 81 ? 24.041 -11.309 -5.219 1.00 13.89 81 PRO A C 1
ATOM 602 O O . PRO A 1 81 ? 23.020 -11.999 -5.201 1.00 14.72 81 PRO A O 1
ATOM 606 N N . ALA A 1 82 ? 24.144 -10.152 -4.572 1.00 12.92 82 ALA A N 1
ATOM 607 C CA . ALA A 1 82 ? 23.043 -9.597 -3.783 1.00 12.81 82 ALA A CA 1
ATOM 608 C C . ALA A 1 82 ? 23.110 -8.073 -3.768 1.00 12.97 82 ALA A C 1
ATOM 609 O O . ALA A 1 82 ? 24.175 -7.495 -3.958 1.00 12.42 82 ALA A O 1
ATOM 611 N N . PRO A 1 83 ? 21.967 -7.404 -3.541 1.00 13.57 83 PRO A N 1
ATOM 612 C CA . PRO A 1 83 ? 21.875 -5.934 -3.497 1.00 14.02 83 PRO A CA 1
ATOM 613 C C . PRO A 1 83 ? 22.320 -5.382 -2.146 1.00 14.53 83 PRO A C 1
ATOM 614 O O . PRO A 1 83 ? 22.276 -6.091 -1.145 1.00 14.43 83 PRO A O 1
ATOM 618 N N . ILE A 1 84 ? 22.739 -4.120 -2.111 1.00 15.19 84 ILE A N 1
ATOM 619 C CA . ILE A 1 84 ? 23.135 -3.517 -0.844 1.00 16.26 84 ILE A CA 1
ATOM 620 C C . ILE A 1 84 ? 21.848 -3.562 -0.043 1.00 15.63 84 ILE A C 1
ATOM 621 O O . ILE A 1 84 ? 20.814 -3.092 -0.511 1.00 16.79 84 ILE A O 1
ATOM 626 N N . GLY A 1 85 ? 21.903 -4.135 1.150 1.00 14.59 85 GLY A N 1
ATOM 627 C CA . GLY A 1 85 ? 20.709 -4.236 1.960 1.00 14.77 85 GLY A CA 1
ATOM 628 C C . GLY A 1 85 ? 20.554 -5.667 2.429 1.00 16.11 85 GLY A C 1
ATOM 629 O O . GLY A 1 85 ? 19.864 -5.947 3.408 1.00 16.13 85 GLY A O 1
ATOM 630 N N . GLU A 1 86 ? 21.191 -6.594 1.728 1.00 15.45 86 GLU A N 1
ATOM 631 C CA . GLU A 1 86 ? 21.104 -7.978 2.152 1.00 17.54 86 GLU A CA 1
ATOM 632 C C . GLU A 1 86 ? 22.430 -8.709 2.098 1.00 16.99 86 GLU A C 1
ATOM 633 O O 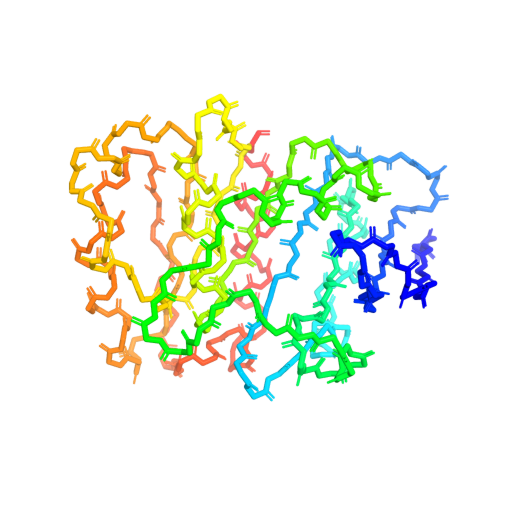. GLU A 1 86 ? 23.405 -8.222 1.528 1.00 16.12 86 GLU A O 1
ATOM 639 N N . LEU A 1 87 ? 22.462 -9.871 2.736 1.00 16.00 87 LEU A N 1
ATOM 640 C CA . LEU A 1 87 ? 23.661 -10.687 2.788 1.00 15.17 87 LEU A CA 1
ATOM 641 C C . LEU A 1 87 ? 23.919 -11.396 1.469 1.00 13.83 87 LEU A C 1
ATOM 642 O O . LEU A 1 87 ? 22.992 -11.807 0.775 1.00 15.64 87 LEU A O 1
ATOM 647 N N . ALA A 1 88 ? 25.190 -11.529 1.124 1.00 11.94 88 ALA A N 1
ATOM 648 C CA . ALA A 1 88 ? 25.580 -12.223 -0.089 1.00 9.93 88 ALA A CA 1
ATOM 649 C C . ALA A 1 88 ? 25.730 -13.681 0.341 1.00 9.43 88 ALA A C 1
ATOM 650 O O . ALA A 1 88 ? 25.785 -13.968 1.529 1.00 7.37 88 ALA A O 1
ATOM 652 N N . PRO A 1 89 ? 25.791 -14.618 -0.616 1.00 10.86 89 PRO A N 1
ATOM 653 C CA . PRO A 1 89 ? 25.939 -16.031 -0.252 1.00 11.45 89 PRO A CA 1
ATOM 654 C C . PRO A 1 89 ? 27.287 -16.250 0.434 1.00 11.51 89 PRO A C 1
ATOM 655 O O . PRO A 1 89 ? 28.303 -15.716 -0.011 1.00 12.20 89 PRO A O 1
ATOM 659 N N . GLY A 1 90 ? 27.303 -17.039 1.503 1.00 12.37 90 GLY A N 1
ATOM 660 C CA . GLY A 1 90 ? 28.554 -17.292 2.196 1.00 11.22 90 GLY A CA 1
ATOM 661 C C . GLY A 1 90 ? 29.496 -18.099 1.331 1.00 12.75 90 GLY A C 1
ATOM 662 O O . GLY A 1 90 ? 30.698 -18.157 1.582 1.00 12.65 90 GLY A O 1
ATOM 663 N N . SER A 1 91 ? 28.938 -18.717 0.296 1.00 13.18 91 SER A N 1
ATOM 664 C CA . SER A 1 91 ? 29.701 -19.546 -0.628 1.00 13.29 91 SER A CA 1
ATOM 665 C C . SER A 1 91 ? 30.489 -18.733 -1.651 1.00 13.16 91 SER A C 1
ATOM 666 O O .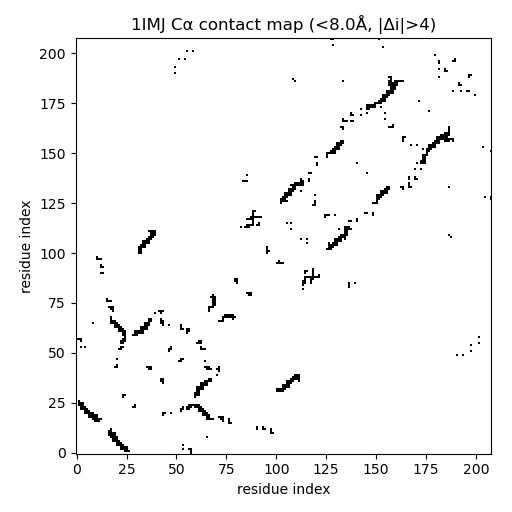 SER A 1 91 ? 31.311 -19.283 -2.387 1.00 11.83 91 SER A O 1
ATOM 669 N N . PHE A 1 92 ? 30.231 -17.429 -1.707 1.00 11.79 92 PHE A N 1
ATOM 670 C CA . PHE A 1 92 ? 30.926 -16.567 -2.653 1.00 11.08 92 PHE A CA 1
ATOM 671 C C . PHE A 1 92 ? 32.414 -16.472 -2.320 1.00 12.02 92 PHE A C 1
ATOM 672 O O . PHE A 1 92 ? 33.269 -16.713 -3.180 1.00 13.83 92 PHE A O 1
ATOM 680 N N . LEU A 1 93 ? 32.726 -16.113 -1.076 1.00 10.94 93 LEU A N 1
ATOM 681 C CA . LEU A 1 93 ? 34.118 -16.003 -0.668 1.00 10.11 93 LEU A CA 1
ATOM 682 C C . LEU A 1 93 ? 34.801 -17.367 -0.645 1.00 10.62 93 LEU A C 1
ATOM 683 O O . LEU A 1 93 ? 36.012 -17.453 -0.801 1.00 10.50 93 LEU A O 1
ATOM 688 N N . ALA A 1 94 ? 34.032 -18.434 -0.447 1.00 9.78 94 ALA A N 1
ATOM 689 C CA . ALA A 1 94 ? 34.614 -19.773 -0.450 1.00 11.00 94 ALA A CA 1
ATOM 690 C C . ALA A 1 94 ? 35.158 -20.036 -1.866 1.00 11.23 94 ALA A C 1
ATOM 691 O O . ALA A 1 94 ? 36.267 -20.558 -2.034 1.00 11.71 94 ALA A O 1
ATOM 693 N N . ALA A 1 95 ? 34.380 -19.649 -2.877 1.00 9.83 95 ALA A N 1
ATOM 694 C CA . ALA A 1 95 ? 34.793 -19.811 -4.268 1.00 11.75 95 ALA A CA 1
ATOM 695 C C . ALA A 1 95 ? 36.050 -18.974 -4.519 1.00 11.49 95 ALA A C 1
ATOM 696 O O . ALA A 1 95 ? 36.975 -19.412 -5.198 1.00 13.64 95 ALA A O 1
ATOM 698 N N . VAL A 1 96 ? 36.075 -17.765 -3.970 1.00 10.44 96 VAL A N 1
ATOM 699 C CA . VAL A 1 96 ? 37.226 -16.881 -4.108 1.00 11.73 96 VAL A CA 1
ATOM 700 C C . VAL A 1 96 ? 38.469 -17.580 -3.565 1.00 13.01 96 VAL A C 1
ATOM 701 O O . VAL A 1 96 ? 39.489 -17.671 -4.246 1.00 12.15 96 VAL A O 1
ATOM 705 N N . VAL A 1 97 ? 38.376 -18.061 -2.328 1.00 13.49 97 VAL A N 1
ATOM 706 C CA . VAL A 1 97 ? 39.497 -18.749 -1.682 1.00 17.70 97 VAL A CA 1
ATOM 707 C C . VAL A 1 97 ? 39.974 -19.974 -2.468 1.00 19.27 97 VAL A C 1
ATOM 708 O O . VAL A 1 97 ? 41.175 -20.258 -2.531 1.00 17.66 97 VAL A O 1
ATOM 712 N N . ASP A 1 98 ? 39.023 -20.691 -3.062 1.00 20.33 98 ASP A N 1
ATOM 713 C CA . ASP A 1 98 ? 39.313 -21.897 -3.831 1.00 21.78 98 ASP A CA 1
ATOM 714 C C . ASP A 1 98 ? 40.025 -21.609 -5.154 1.00 20.65 98 ASP A C 1
ATOM 715 O O . ASP A 1 98 ? 40.903 -22.363 -5.579 1.00 19.45 98 ASP A O 1
ATOM 720 N N . ALA A 1 99 ? 39.629 -20.528 -5.810 1.00 18.31 99 ALA A N 1
ATOM 721 C CA . ALA A 1 99 ? 40.226 -20.162 -7.082 1.00 19.36 99 ALA A CA 1
ATOM 722 C C . ALA A 1 99 ? 41.683 -19.744 -6.901 1.00 19.56 99 ALA A C 1
ATOM 723 O O . ALA A 1 99 ? 42.531 -20.079 -7.717 1.00 19.58 99 ALA A O 1
ATOM 725 N N . LEU A 1 100 ? 41.966 -19.022 -5.821 1.00 20.32 100 LEU A N 1
ATOM 726 C CA . LEU A 1 100 ? 43.320 -18.556 -5.535 1.00 19.27 100 LEU A CA 1
ATOM 727 C C . LEU A 1 100 ? 44.130 -19.574 -4.743 1.00 20.06 100 LEU A C 1
ATOM 728 O O . LEU A 1 100 ? 45.332 -19.399 -4.555 1.00 18.91 100 LEU A O 1
ATOM 733 N N . GLU A 1 101 ? 43.470 -20.632 -4.278 1.00 20.70 101 GLU A N 1
ATOM 734 C CA . GLU A 1 101 ? 44.124 -21.667 -3.478 1.00 22.04 101 GLU A CA 1
ATOM 735 C C . GLU A 1 101 ? 44.884 -21.063 -2.300 1.00 21.24 101 GLU A C 1
ATOM 736 O O . GLU A 1 101 ? 46.065 -21.336 -2.097 1.00 20.96 101 GLU A O 1
ATOM 742 N N . LEU A 1 102 ? 44.193 -20.243 -1.520 1.00 20.94 102 LEU A N 1
ATOM 743 C CA . LEU A 1 102 ? 44.792 -19.588 -0.367 1.00 21.32 102 LEU A CA 1
ATOM 744 C C . LEU A 1 102 ? 44.795 -20.473 0.866 1.00 22.26 102 LEU A C 1
ATOM 745 O O . LEU A 1 102 ? 45.659 -20.340 1.733 1.00 23.23 102 LEU A O 1
ATOM 750 N N . GLY A 1 103 ? 43.823 -21.376 0.941 1.00 24.14 103 GLY A N 1
ATOM 751 C CA . GLY A 1 103 ? 43.692 -22.224 2.113 1.00 23.87 103 GLY A CA 1
ATOM 752 C C . GLY A 1 103 ? 42.912 -21.375 3.107 1.00 24.13 103 GLY A C 1
ATOM 753 O O . GLY A 1 103 ? 42.592 -20.233 2.778 1.00 22.52 103 GLY A O 1
ATOM 754 N N . PRO A 1 104 ? 42.576 -21.882 4.310 1.00 24.85 104 PRO A N 1
ATOM 755 C CA . PRO A 1 104 ? 41.826 -21.086 5.294 1.00 23.51 104 PRO A CA 1
ATOM 756 C C . PRO A 1 104 ? 42.555 -19.765 5.529 1.00 21.08 104 PRO A C 1
ATOM 757 O O . PRO A 1 104 ? 43.683 -19.759 6.007 1.00 20.41 104 PRO A O 1
ATOM 761 N N . PRO A 1 105 ? 41.918 -18.631 5.196 1.00 19.82 105 PRO A N 1
ATOM 762 C CA . PRO A 1 105 ? 42.585 -17.341 5.390 1.00 19.29 105 PRO A CA 1
ATOM 763 C C . PRO A 1 105 ? 42.057 -16.424 6.480 1.00 17.87 105 PRO A C 1
ATOM 764 O O . PRO A 1 105 ? 40.953 -16.595 6.986 1.00 19.27 105 PRO A O 1
ATOM 768 N N . VAL A 1 106 ? 42.873 -15.439 6.835 1.00 16.49 106 VAL A N 1
ATOM 769 C CA . VAL A 1 106 ? 42.458 -14.434 7.792 1.00 14.38 106 VAL A CA 1
ATOM 770 C C . VAL A 1 106 ? 41.751 -13.428 6.885 1.00 13.75 106 VAL A C 1
ATOM 771 O O . VAL A 1 106 ? 42.331 -12.955 5.903 1.00 10.85 106 VAL A O 1
ATOM 775 N N . VAL A 1 107 ? 40.499 -13.118 7.196 1.00 11.95 107 VAL A N 1
ATOM 776 C CA . VAL A 1 107 ? 39.739 -12.176 6.381 1.00 12.64 107 VAL A CA 1
ATOM 777 C C . VAL A 1 107 ? 39.625 -10.796 7.029 1.00 12.89 107 VAL A C 1
ATOM 778 O O . VAL A 1 107 ? 39.107 -10.661 8.143 1.00 13.71 107 VAL A O 1
ATOM 782 N N . ILE A 1 108 ? 40.126 -9.781 6.328 1.00 13.19 108 ILE A N 1
ATOM 783 C CA . ILE A 1 108 ? 40.059 -8.399 6.797 1.00 12.39 108 ILE A CA 1
ATOM 784 C C . ILE A 1 108 ? 38.852 -7.827 6.076 1.00 10.62 108 ILE A C 1
ATOM 785 O O . ILE A 1 108 ? 38.838 -7.738 4.852 1.00 9.82 108 ILE A O 1
ATOM 790 N N . SER A 1 109 ? 37.835 -7.444 6.839 1.00 11.53 109 SER A N 1
ATOM 791 C CA . SER A 1 109 ? 36.596 -6.972 6.240 1.00 10.53 109 SER A CA 1
ATOM 792 C C . SER A 1 109 ? 36.036 -5.635 6.711 1.00 11.08 109 SER A C 1
ATOM 793 O O . SER A 1 109 ? 35.348 -5.551 7.731 1.00 11.03 109 SER A O 1
ATOM 796 N N . PRO A 1 110 ? 36.316 -4.565 5.962 1.00 10.39 110 PRO A N 1
ATOM 797 C CA . PRO A 1 110 ? 35.783 -3.273 6.387 1.00 9.79 110 PRO A CA 1
ATOM 798 C C . PRO A 1 110 ? 34.483 -2.874 5.688 1.00 11.19 110 PRO A C 1
ATOM 799 O O . PRO A 1 110 ? 34.216 -3.265 4.542 1.00 9.29 110 PRO A O 1
ATOM 803 N N . SER A 1 111 ? 33.670 -2.111 6.411 1.00 10.46 111 SER A N 1
ATOM 804 C CA . SER A 1 111 ? 32.432 -1.554 5.886 1.00 11.29 111 SER A CA 1
ATOM 805 C C . SER A 1 111 ? 31.571 -2.457 4.977 1.00 9.16 111 SER A C 1
ATOM 806 O O . SER A 1 111 ? 31.076 -3.498 5.393 1.00 9.83 111 SER A O 1
ATOM 809 N N . LEU A 1 112 ? 31.389 -2.024 3.736 1.00 9.22 112 LEU A N 1
ATOM 810 C CA . LEU A 1 112 ? 30.577 -2.740 2.756 1.00 7.74 112 LEU A CA 1
ATOM 811 C C . LEU A 1 112 ? 30.788 -4.250 2.682 1.00 8.69 112 LEU A C 1
ATOM 812 O O . LEU A 1 112 ? 29.816 -5.012 2.588 1.00 5.91 112 LEU A O 1
ATOM 817 N N . SER A 1 113 ? 32.049 -4.678 2.721 1.00 5.98 113 SER A N 1
ATOM 818 C CA . SER A 1 113 ? 32.383 -6.094 2.600 1.00 5.51 113 SER A CA 1
ATOM 819 C C . SER A 1 113 ? 31.749 -6.969 3.670 1.00 4.68 113 SER A C 1
ATOM 820 O O . SER A 1 113 ? 31.792 -8.187 3.578 1.00 5.53 113 SER A O 1
ATOM 823 N N . GLY A 1 114 ? 31.162 -6.347 4.686 1.00 6.03 114 GLY A N 1
ATOM 824 C CA . GLY A 1 114 ? 30.523 -7.120 5.730 1.00 5.34 114 GLY A CA 1
ATOM 825 C C . GLY A 1 114 ? 29.491 -8.048 5.128 1.00 7.77 114 GLY A C 1
ATOM 826 O O . GLY A 1 114 ? 29.324 -9.170 5.587 1.00 7.31 114 GLY A O 1
ATOM 827 N N . MET A 1 115 ? 28.802 -7.582 4.087 1.00 8.77 115 MET A N 1
ATOM 828 C CA . MET A 1 115 ? 27.773 -8.388 3.433 1.00 8.63 115 MET A CA 1
ATOM 829 C C . MET A 1 115 ? 28.311 -9.678 2.818 1.00 8.91 115 MET A C 1
ATOM 830 O O . MET A 1 115 ? 27.546 -10.609 2.570 1.00 6.43 115 MET A O 1
ATOM 835 N N . TYR A 1 116 ? 29.619 -9.729 2.572 1.00 9.06 116 TYR A N 1
ATOM 836 C CA . TYR A 1 116 ? 30.244 -10.922 2.005 1.00 8.30 116 TYR A CA 1
ATOM 837 C C . TYR A 1 116 ? 30.957 -11.747 3.071 1.00 9.10 116 TYR A C 1
ATOM 838 O O . TYR A 1 116 ? 30.817 -12.965 3.119 1.00 9.59 116 TYR A O 1
ATOM 847 N N . SER A 1 117 ? 31.718 -11.074 3.927 1.00 8.47 117 SER A N 1
ATOM 848 C CA . SER A 1 117 ? 32.489 -11.756 4.956 1.00 9.98 117 SER A CA 1
ATOM 849 C C . SER A 1 117 ? 31.703 -12.438 6.071 1.00 10.69 117 SER A C 1
ATOM 850 O O . SER A 1 117 ? 32.033 -13.559 6.465 1.00 10.45 117 SER A O 1
ATOM 853 N N . LEU A 1 118 ? 30.675 -11.779 6.591 1.00 10.64 118 LEU A N 1
ATOM 854 C CA . LEU A 1 118 ? 29.907 -12.370 7.679 1.00 10.90 118 LEU A CA 1
ATOM 855 C C . LEU A 1 118 ? 29.237 -13.702 7.319 1.00 11.66 118 LEU A C 1
ATOM 856 O O . LEU A 1 118 ? 29.310 -14.666 8.089 1.00 11.16 118 LEU A O 1
ATOM 861 N N . PRO A 1 119 ? 28.569 -13.779 6.154 1.00 11.59 119 PRO A N 1
ATOM 862 C CA . PRO A 1 119 ? 27.925 -15.048 5.789 1.00 11.04 119 PRO A CA 1
ATOM 863 C C . PRO A 1 119 ? 28.961 -16.166 5.616 1.00 11.13 119 PRO A C 1
ATOM 864 O O . PRO A 1 119 ? 28.678 -17.331 5.865 1.00 12.51 119 PRO A O 1
ATOM 868 N N . PHE A 1 120 ? 30.165 -15.793 5.191 1.00 10.53 120 PHE A N 1
ATOM 869 C CA . PHE A 1 120 ? 31.258 -16.743 4.987 1.00 9.42 120 PHE A CA 1
ATOM 870 C C . PHE A 1 120 ? 31.821 -17.199 6.347 1.00 10.63 120 PHE A C 1
ATOM 871 O O . PHE A 1 120 ? 32.060 -18.384 6.578 1.00 7.89 120 PHE A O 1
ATOM 879 N N . LEU A 1 121 ? 32.003 -16.248 7.253 1.00 10.10 121 LEU A N 1
ATOM 880 C CA . LEU A 1 121 ? 32.510 -16.542 8.589 1.00 11.93 121 LEU A CA 1
ATOM 881 C C . LEU A 1 121 ? 31.588 -17.563 9.260 1.00 12.01 121 LEU A C 1
ATOM 882 O O . LEU A 1 121 ? 32.034 -18.424 10.010 1.00 11.80 121 LEU A O 1
ATOM 887 N N . THR A 1 122 ? 30.297 -17.469 8.971 1.00 13.18 122 THR A N 1
ATOM 888 C CA . THR A 1 122 ? 29.317 -18.359 9.581 1.00 14.17 122 THR A CA 1
ATOM 889 C C . THR A 1 122 ? 28.863 -19.542 8.723 1.00 15.37 122 THR A C 1
ATOM 890 O O . THR A 1 122 ? 27.909 -20.236 9.075 1.00 15.33 122 THR A O 1
ATOM 894 N N . ALA A 1 123 ? 29.538 -19.779 7.604 1.00 15.13 123 ALA A N 1
ATOM 895 C CA . ALA A 1 123 ? 29.161 -20.891 6.737 1.00 15.83 123 ALA A CA 1
ATOM 896 C C . ALA A 1 123 ? 29.546 -22.222 7.383 1.00 16.98 123 ALA A C 1
ATOM 897 O O . ALA A 1 123 ? 30.525 -22.303 8.122 1.00 17.63 123 ALA A O 1
ATOM 899 N N . PRO A 1 124 ? 28.776 -23.284 7.106 1.00 17.43 124 PRO A N 1
ATOM 900 C CA . PRO A 1 124 ? 29.015 -24.626 7.646 1.00 18.49 124 PRO A CA 1
ATOM 901 C C . PRO A 1 124 ? 30.408 -25.158 7.314 1.00 19.12 124 PRO A C 1
ATOM 902 O O . PRO A 1 124 ? 30.807 -25.179 6.154 1.00 17.95 124 PRO A O 1
ATOM 906 N N . GLY A 1 125 ? 31.136 -25.582 8.341 1.00 21.65 125 GLY A N 1
ATOM 907 C CA . GLY A 1 125 ? 32.468 -26.126 8.144 1.00 24.96 125 GLY A CA 1
ATOM 908 C C . GLY A 1 125 ? 33.511 -25.082 7.810 1.00 26.17 125 GLY A C 1
ATOM 909 O O . GLY A 1 125 ? 34.695 -25.383 7.678 1.00 26.19 125 GLY A O 1
ATOM 910 N N . SER A 1 126 ? 33.069 -23.842 7.679 1.00 28.44 126 SER A N 1
ATOM 911 C CA . SER A 1 126 ? 33.969 -22.750 7.352 1.00 31.19 126 SER A CA 1
ATOM 912 C C . SER A 1 126 ? 34.596 -22.145 8.596 1.00 33.55 126 SER A C 1
ATOM 913 O O . SER A 1 126 ? 34.141 -21.102 9.079 1.00 36.66 126 SER A O 1
ATOM 916 N N . GLN A 1 127 ? 35.637 -22.783 9.116 1.00 32.56 127 GLN A N 1
ATOM 917 C CA . GLN A 1 127 ? 36.300 -22.256 10.293 1.00 32.75 127 GLN A CA 1
ATOM 918 C C . GLN A 1 127 ? 37.598 -21.571 9.872 1.00 30.60 127 GLN A C 1
ATOM 919 O O . GLN A 1 127 ? 38.566 -22.218 9.475 1.00 30.21 127 GLN A O 1
ATOM 925 N N . LEU A 1 128 ? 37.594 -20.246 9.945 1.00 27.67 128 LEU A N 1
ATOM 926 C CA . LEU A 1 128 ? 38.741 -19.444 9.553 1.00 23.91 128 LEU A CA 1
ATOM 927 C C . LEU A 1 128 ? 39.745 -19.251 10.680 1.00 22.85 128 LEU A C 1
ATOM 928 O O . LEU A 1 128 ? 39.398 -19.348 11.856 1.00 22.76 128 LEU A O 1
ATOM 933 N N . PRO A 1 129 ? 41.010 -18.970 10.327 1.00 21.50 129 PRO A N 1
ATOM 934 C CA . PRO A 1 129 ? 42.105 -18.752 11.278 1.00 19.86 129 PRO A CA 1
ATOM 935 C C . PRO A 1 129 ? 41.987 -17.413 12.007 1.00 18.26 129 PRO A C 1
ATOM 936 O O . PRO A 1 129 ? 42.442 -17.271 13.137 1.00 18.62 129 PRO A O 1
ATOM 940 N N . GLY A 1 130 ? 41.385 -16.430 11.347 1.00 17.27 130 GLY A N 1
ATOM 941 C CA . GLY A 1 130 ? 41.235 -15.123 11.954 1.00 14.62 130 GLY A CA 1
ATOM 942 C C . GLY A 1 130 ? 40.278 -14.242 11.182 1.00 14.47 130 GLY A C 1
ATOM 943 O O . GLY A 1 130 ? 40.093 -14.415 9.980 1.00 13.96 130 GLY A O 1
ATOM 944 N N . PHE A 1 131 ? 39.672 -13.291 11.882 1.00 12.70 131 PHE A N 1
ATOM 945 C CA . PHE A 1 131 ? 38.718 -12.371 11.280 1.00 13.13 131 PHE A CA 1
ATOM 946 C C . PHE A 1 131 ? 38.963 -10.966 11.802 1.00 13.05 131 PHE A C 1
ATOM 947 O O . PHE A 1 131 ? 39.018 -10.749 13.012 1.00 15.28 131 PHE A O 1
ATOM 955 N N . VAL A 1 132 ? 39.108 -10.011 10.890 1.00 11.06 132 VAL A N 1
ATOM 956 C CA . VAL A 1 132 ? 39.360 -8.637 11.285 1.00 10.66 132 VAL A CA 1
ATOM 957 C C . VAL A 1 132 ? 38.329 -7.688 10.683 1.00 10.63 132 VAL A C 1
ATOM 958 O O . VAL A 1 132 ? 38.528 -7.130 9.602 1.00 11.65 132 VAL A O 1
ATOM 962 N N . PRO A 1 133 ? 37.198 -7.505 11.379 1.00 10.88 133 PRO A N 1
ATOM 963 C CA . PRO A 1 133 ? 36.129 -6.620 10.917 1.00 10.95 133 PRO A CA 1
ATOM 964 C C . PRO A 1 133 ? 36.492 -5.178 11.240 1.00 12.54 133 PRO A C 1
ATOM 965 O O . PRO A 1 133 ? 37.105 -4.908 12.277 1.00 9.74 133 PRO A O 1
ATOM 969 N N . VAL A 1 134 ? 36.141 -4.263 10.338 1.00 11.82 134 VAL A N 1
ATOM 970 C CA . VAL A 1 134 ? 36.417 -2.844 10.533 1.00 11.71 134 VAL A CA 1
ATOM 971 C C . VAL A 1 134 ? 35.110 -2.111 10.267 1.00 12.99 134 VAL A C 1
ATOM 972 O O . VAL A 1 134 ? 34.892 -1.589 9.165 1.00 10.96 134 VAL A O 1
ATOM 976 N N . ALA A 1 135 ? 34.240 -2.098 11.274 1.00 10.88 135 ALA A N 1
ATOM 977 C CA . ALA A 1 135 ? 32.935 -1.454 11.164 1.00 11.72 135 ALA A CA 1
ATOM 978 C C . ALA A 1 135 ? 32.173 -1.991 9.945 1.00 11.99 135 ALA A C 1
ATOM 979 O O . ALA A 1 135 ? 31.787 -1.234 9.059 1.00 10.58 135 ALA A O 1
ATOM 981 N N . PRO A 1 136 ? 31.951 -3.314 9.892 1.00 12.63 136 PRO A N 1
ATOM 982 C CA . PRO A 1 136 ? 31.234 -3.941 8.780 1.00 12.29 136 PRO A CA 1
ATOM 983 C C . PRO A 1 136 ? 29.741 -3.626 8.831 1.00 13.19 136 PRO A C 1
ATOM 984 O O . PRO A 1 136 ? 29.199 -3.313 9.888 1.00 13.02 136 PRO A O 1
ATOM 988 N N . ILE A 1 137 ? 29.079 -3.720 7.687 1.00 12.71 137 ILE A N 1
ATOM 989 C CA . ILE A 1 137 ? 27.645 -3.503 7.631 1.00 12.51 137 ILE A CA 1
ATOM 990 C C . ILE A 1 137 ? 27.031 -4.894 7.774 1.00 12.80 137 ILE A C 1
ATOM 991 O O . ILE A 1 137 ? 27.745 -5.901 7.703 1.00 11.92 137 ILE A O 1
ATOM 996 N N . CYS A 1 138 ? 25.715 -4.940 7.979 1.00 13.99 138 CYS A N 1
ATOM 997 C CA . CYS A 1 138 ? 24.975 -6.195 8.102 1.00 14.61 138 CYS A CA 1
ATOM 998 C C . CYS A 1 138 ? 25.286 -7.029 9.346 1.00 14.14 138 CYS A C 1
ATOM 999 O O . CYS A 1 138 ? 24.903 -8.193 9.411 1.00 14.76 138 CYS A O 1
ATOM 1002 N N . THR A 1 139 ? 25.966 -6.451 10.333 1.00 15.13 139 THR A N 1
ATOM 1003 C CA . THR A 1 139 ? 26.293 -7.210 11.539 1.00 16.14 139 THR A CA 1
ATOM 1004 C C . THR A 1 139 ? 25.053 -7.610 12.333 1.00 17.49 139 THR A C 1
ATOM 1005 O O . THR A 1 139 ? 25.092 -8.547 13.129 1.00 17.57 139 THR A O 1
ATOM 1009 N N . ASP A 1 140 ? 23.951 -6.904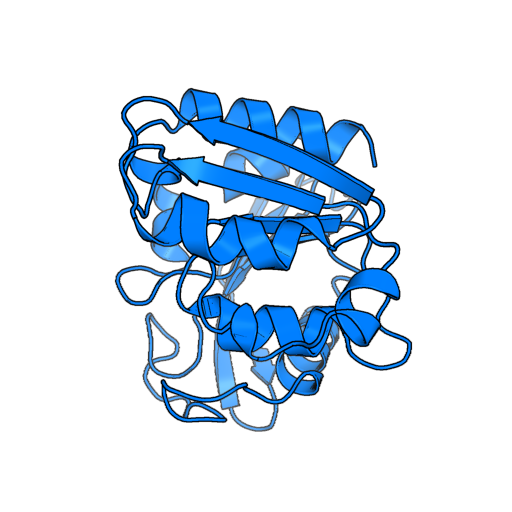 12.107 1.00 19.14 140 ASP A N 1
ATOM 1010 C CA . ASP A 1 140 ? 22.703 -7.186 12.806 1.00 22.40 140 ASP A CA 1
ATOM 1011 C C . ASP A 1 140 ? 21.883 -8.267 12.102 1.00 22.64 140 ASP A C 1
ATOM 1012 O O . ASP A 1 140 ? 20.820 -8.660 12.584 1.00 23.04 140 ASP A O 1
ATOM 1017 N N . LYS A 1 141 ? 22.376 -8.740 10.964 1.00 22.06 141 LYS A N 1
ATOM 1018 C CA . LYS A 1 141 ? 21.681 -9.759 10.187 1.00 22.18 141 LYS A CA 1
ATOM 1019 C C . LYS A 1 141 ? 22.111 -11.163 10.581 1.00 22.91 141 LYS A C 1
ATOM 1020 O O . LYS A 1 141 ? 21.575 -12.149 10.078 1.00 23.52 141 LYS A O 1
ATOM 1026 N N . ILE A 1 142 ? 23.091 -11.245 11.473 1.00 22.53 142 ILE A N 1
ATOM 1027 C CA . ILE A 1 142 ? 23.599 -12.522 11.960 1.00 23.69 142 ILE A CA 1
ATOM 1028 C C . ILE A 1 142 ? 23.136 -12.606 13.414 1.00 24.50 142 ILE A C 1
ATOM 1029 O O . ILE A 1 142 ? 23.446 -11.723 14.204 1.00 24.07 142 ILE A O 1
ATOM 1034 N N . ASN A 1 143 ? 22.402 -13.652 13.778 1.00 25.77 143 ASN A N 1
ATOM 1035 C CA . ASN A 1 143 ? 21.920 -13.745 15.153 1.00 29.61 143 ASN A CA 1
ATOM 1036 C C . ASN A 1 143 ? 22.959 -14.243 16.154 1.00 28.76 143 ASN A C 1
ATOM 1037 O O . ASN A 1 143 ? 23.899 -14.954 15.806 1.00 27.72 143 ASN A O 1
ATOM 1042 N N . ALA A 1 144 ? 22.771 -13.834 17.404 1.00 28.97 144 ALA A N 1
ATOM 1043 C CA . ALA A 1 144 ? 23.650 -14.188 18.511 1.00 29.02 144 ALA A CA 1
ATOM 1044 C C . ALA A 1 144 ? 24.092 -15.641 18.471 1.00 29.60 144 ALA A C 1
ATOM 1045 O O . ALA A 1 144 ? 25.274 -15.940 18.649 1.00 31.33 144 ALA A O 1
ATOM 1047 N N . ALA A 1 145 ? 23.145 -16.542 18.239 1.00 29.38 145 ALA A N 1
ATOM 1048 C CA . ALA A 1 145 ? 23.447 -17.968 18.193 1.00 29.74 145 ALA A CA 1
ATOM 1049 C C . ALA A 1 145 ? 24.547 -18.315 17.191 1.00 29.04 145 ALA A C 1
ATOM 1050 O O . ALA A 1 145 ? 25.413 -19.138 17.484 1.00 29.26 145 ALA A O 1
ATOM 1052 N N . ASN A 1 146 ? 24.514 -17.702 16.010 1.00 28.54 146 ASN A N 1
ATOM 1053 C CA . ASN A 1 146 ? 25.530 -17.977 15.002 1.00 27.17 146 ASN A CA 1
ATOM 1054 C C . ASN A 1 146 ? 26.876 -17.344 15.353 1.00 25.47 146 ASN A C 1
ATOM 1055 O O . ASN A 1 146 ? 27.926 -17.935 15.103 1.00 25.45 146 ASN A O 1
ATOM 1060 N N . TYR A 1 147 ? 26.848 -16.146 15.929 1.00 23.29 147 TYR A N 1
ATOM 1061 C CA . TYR A 1 147 ? 28.079 -15.474 16.334 1.00 22.16 147 TYR A CA 1
ATOM 1062 C C . TYR A 1 147 ? 28.780 -16.287 17.419 1.00 22.08 147 TYR A C 1
ATOM 1063 O O . TYR A 1 147 ? 29.983 -16.530 17.347 1.00 21.09 147 TYR A O 1
ATOM 1072 N N . ALA A 1 148 ? 28.014 -16.704 18.424 1.00 22.11 148 ALA A N 1
ATOM 1073 C CA . ALA A 1 148 ? 28.554 -17.472 19.544 1.00 22.99 148 ALA A CA 1
ATOM 1074 C C . ALA A 1 148 ? 29.133 -18.819 19.125 1.00 22.43 148 ALA A C 1
ATOM 1075 O O . ALA A 1 148 ? 29.912 -19.417 19.859 1.00 22.64 148 ALA A O 1
ATOM 1077 N N . SER A 1 149 ? 28.758 -19.286 17.940 1.00 23.37 149 SER A N 1
ATOM 1078 C CA . SER A 1 149 ? 29.242 -20.563 17.424 1.00 24.53 149 SER A CA 1
ATOM 1079 C C . SER A 1 149 ? 30.589 -20.443 16.712 1.00 22.54 149 SER A C 1
ATOM 1080 O O . SER A 1 149 ? 31.241 -21.446 16.444 1.00 23.27 149 SER A O 1
ATOM 1083 N N . VAL A 1 150 ? 30.999 -19.219 16.399 1.00 22.06 150 VAL A N 1
ATOM 1084 C CA . VAL A 1 150 ? 32.264 -18.993 15.701 1.00 19.88 150 VAL A CA 1
ATOM 1085 C C . VAL A 1 150 ? 33.444 -18.959 16.661 1.00 19.96 150 VAL A C 1
ATOM 1086 O O . VAL A 1 150 ? 33.540 -18.080 17.515 1.00 19.96 150 VAL A O 1
ATOM 1090 N N . LYS A 1 151 ? 34.357 -19.906 16.504 1.00 18.91 151 LYS A N 1
ATOM 1091 C CA . LYS A 1 151 ? 35.517 -19.969 17.375 1.00 19.65 151 LYS A CA 1
ATOM 1092 C C . LYS A 1 151 ? 36.722 -19.188 16.855 1.00 18.87 151 LYS A C 1
ATOM 1093 O O . LYS A 1 151 ? 37.684 -18.958 17.593 1.00 18.02 151 LYS A O 1
ATOM 1099 N N . THR A 1 152 ? 36.674 -18.764 15.595 1.00 18.37 152 THR A N 1
ATOM 1100 C CA . THR A 1 152 ? 37.805 -18.038 15.021 1.00 16.73 152 THR A CA 1
ATOM 1101 C C . THR A 1 152 ? 38.132 -16.726 15.722 1.00 15.52 152 THR A C 1
ATOM 1102 O O . THR A 1 152 ? 37.247 -15.929 16.022 1.00 14.02 152 THR A O 1
ATOM 1106 N N . PRO A 1 153 ? 39.424 -16.500 16.007 1.00 15.59 153 PRO A N 1
ATOM 1107 C CA . PRO A 1 153 ? 39.935 -15.295 16.669 1.00 15.58 153 PRO A CA 1
ATOM 1108 C C . PRO A 1 153 ? 39.580 -14.041 15.873 1.00 14.59 153 PRO A C 1
ATOM 1109 O O . PRO A 1 153 ? 39.728 -14.008 14.652 1.00 13.46 153 PRO A O 1
ATOM 1113 N N . ALA A 1 154 ? 39.121 -13.010 16.570 1.00 14.38 154 ALA A N 1
ATOM 1114 C CA . ALA A 1 154 ? 38.728 -11.779 15.911 1.00 14.07 154 ALA A CA 1
ATOM 1115 C C . ALA A 1 154 ? 39.365 -10.544 16.511 1.00 14.87 154 ALA A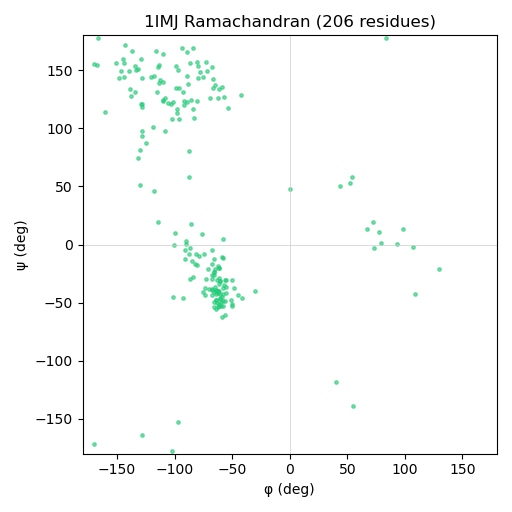 C 1
ATOM 1116 O O . ALA A 1 154 ? 39.551 -10.456 17.721 1.00 15.11 154 ALA A O 1
ATOM 1118 N N . LEU A 1 155 ? 39.703 -9.594 15.647 1.00 13.47 155 LEU A N 1
ATOM 1119 C CA . LEU A 1 155 ? 40.266 -8.319 16.069 1.00 12.43 155 LEU A CA 1
ATOM 1120 C C . LEU A 1 155 ? 39.259 -7.278 15.593 1.00 12.45 155 LEU A C 1
ATOM 1121 O O . LEU A 1 155 ? 39.212 -6.943 14.407 1.00 12.37 155 LEU A O 1
ATOM 1126 N N . ILE A 1 156 ? 38.436 -6.790 16.515 1.00 12.22 156 ILE A N 1
ATOM 1127 C CA . ILE A 1 156 ? 37.421 -5.802 16.178 1.00 12.63 156 ILE A CA 1
ATOM 1128 C C . ILE A 1 156 ? 38.058 -4.421 16.165 1.00 13.05 156 ILE A C 1
ATOM 1129 O O . ILE A 1 156 ? 38.406 -3.874 17.205 1.00 13.58 156 ILE A O 1
ATOM 1134 N N . VAL A 1 157 ? 38.206 -3.861 14.970 1.00 13.46 157 VAL A N 1
ATOM 1135 C CA . VAL A 1 157 ? 38.836 -2.559 14.804 1.00 12.56 157 VAL A CA 1
ATOM 1136 C C . VAL A 1 157 ? 37.857 -1.497 14.312 1.00 12.67 157 VAL A C 1
ATOM 1137 O O . VAL A 1 157 ? 37.026 -1.772 13.449 1.00 13.12 157 VAL A O 1
ATOM 1141 N N . TYR A 1 158 ? 37.951 -0.292 14.868 1.00 12.51 158 TYR A N 1
ATOM 1142 C CA . TYR A 1 158 ? 37.101 0.822 14.443 1.00 14.39 158 TYR A CA 1
ATOM 1143 C C . TYR A 1 158 ? 37.547 2.160 15.035 1.00 14.15 158 TYR A C 1
ATOM 1144 O O . TYR A 1 158 ? 38.219 2.199 16.065 1.00 13.63 158 TYR A O 1
ATOM 1153 N N . GLY A 1 159 ? 37.198 3.253 14.359 1.00 14.65 159 GLY A N 1
ATOM 1154 C CA . GLY A 1 159 ? 37.567 4.576 14.834 1.00 16.34 159 GLY A CA 1
ATOM 1155 C C . GLY A 1 159 ? 36.511 5.123 15.775 1.00 18.60 159 GLY A C 1
ATOM 1156 O O . GLY A 1 159 ? 35.316 4.976 15.516 1.00 19.12 159 GLY A O 1
ATOM 1157 N N . ASP A 1 160 ? 36.936 5.756 16.865 1.00 19.53 160 ASP A N 1
ATOM 1158 C CA . ASP A 1 160 ? 35.988 6.292 17.837 1.00 21.16 160 ASP A CA 1
ATOM 1159 C C . ASP A 1 160 ? 35.148 7.457 17.312 1.00 21.47 160 ASP A C 1
ATOM 1160 O O . ASP A 1 160 ? 34.255 7.930 18.004 1.00 22.10 160 ASP A O 1
ATOM 1165 N N . GLN A 1 161 ? 35.426 7.907 16.092 1.00 21.52 161 GLN A N 1
ATOM 1166 C CA . GLN A 1 161 ? 34.679 9.008 15.488 1.00 21.64 161 GLN A CA 1
ATOM 1167 C C . GLN A 1 161 ? 33.648 8.444 14.514 1.00 20.36 161 GLN A C 1
ATOM 1168 O O . GLN A 1 161 ? 32.892 9.188 13.882 1.00 20.36 161 GLN A O 1
ATOM 1174 N N . ASP A 1 162 ? 33.629 7.122 14.401 1.00 18.87 162 ASP A N 1
ATOM 1175 C CA . ASP A 1 162 ? 32.721 6.424 13.498 1.00 16.57 162 ASP A CA 1
ATOM 1176 C C . ASP A 1 162 ? 31.481 5.904 14.230 1.00 17.37 162 ASP A C 1
ATOM 1177 O O . ASP A 1 162 ? 31.575 5.028 15.082 1.00 15.52 162 ASP A O 1
ATOM 1182 N N . PRO A 1 163 ? 30.296 6.454 13.912 1.00 19.24 163 PRO A N 1
ATOM 1183 C CA . PRO A 1 163 ? 29.061 6.006 14.567 1.00 19.59 163 PRO A CA 1
ATOM 1184 C C . PRO A 1 163 ? 28.729 4.532 14.327 1.00 18.71 163 PRO A C 1
ATOM 1185 O O . PRO A 1 163 ? 27.963 3.933 15.082 1.00 17.53 163 PRO A O 1
ATOM 1189 N N . MET A 1 164 ? 29.303 3.948 13.279 1.00 19.44 164 MET A N 1
ATOM 1190 C CA . MET A 1 164 ? 29.067 2.535 12.988 1.00 20.00 164 MET A CA 1
ATOM 1191 C C . MET A 1 164 ? 29.980 1.683 13.856 1.00 19.31 164 MET A C 1
ATOM 1192 O O . MET A 1 164 ? 29.764 0.483 14.007 1.00 19.34 164 MET A O 1
ATOM 1197 N N . GLY A 1 165 ? 31.005 2.313 14.422 1.00 20.21 165 GLY A N 1
ATOM 1198 C CA . GLY A 1 165 ? 31.942 1.594 15.270 1.00 19.71 165 GLY A CA 1
ATOM 1199 C C . GLY A 1 165 ? 31.230 0.964 16.448 1.00 19.36 165 GLY A C 1
ATOM 1200 O O . GLY A 1 165 ? 31.208 -0.256 16.587 1.00 17.39 165 GLY A O 1
ATOM 1201 N N . GLN A 1 166 ? 30.636 1.802 17.291 1.00 20.49 166 GLN A N 1
ATOM 1202 C CA . GLN A 1 166 ? 29.902 1.341 18.464 1.00 22.97 166 GLN A CA 1
ATOM 1203 C C . GLN A 1 166 ? 28.748 0.404 18.126 1.00 21.41 166 GLN A C 1
ATOM 1204 O O . GLN A 1 166 ? 28.563 -0.624 18.777 1.00 20.46 166 GLN A O 1
ATOM 1210 N N . THR A 1 167 ? 27.974 0.773 17.112 1.00 20.41 167 THR A N 1
ATOM 1211 C CA . THR A 1 167 ? 26.827 -0.012 16.667 1.00 21.30 167 THR A CA 1
ATOM 1212 C C . THR A 1 167 ? 27.203 -1.451 16.305 1.00 19.66 167 THR A C 1
ATOM 1213 O O . THR A 1 167 ? 26.702 -2.402 16.901 1.00 20.30 167 THR A O 1
ATOM 1217 N N . SER A 1 168 ? 28.080 -1.605 15.318 1.00 16.96 168 SER A N 1
ATOM 1218 C CA . SER A 1 168 ? 28.494 -2.930 14.881 1.00 14.49 168 SER A CA 1
ATOM 1219 C C . SER A 1 168 ? 29.190 -3.721 15.984 1.00 14.88 168 SER A C 1
ATOM 1220 O O . SER A 1 168 ? 29.123 -4.947 16.000 1.00 14.07 168 SER A O 1
ATOM 1223 N N . PHE A 1 169 ? 29.846 -3.023 16.908 1.00 16.35 169 PHE A N 1
ATOM 1224 C CA . PHE A 1 169 ? 30.549 -3.680 18.014 1.00 19.17 169 PHE A CA 1
ATOM 1225 C C . PHE A 1 169 ? 29.583 -4.421 18.941 1.00 19.63 169 PHE A C 1
ATOM 1226 O O . PHE A 1 169 ? 29.910 -5.480 19.476 1.00 17.96 169 PHE A O 1
ATOM 1234 N N . GLU A 1 170 ? 28.404 -3.843 19.137 1.00 20.64 170 GLU A N 1
ATOM 1235 C CA . GLU A 1 170 ? 27.376 -4.436 19.981 1.00 22.69 170 GLU A CA 1
ATOM 1236 C C . GLU A 1 170 ? 27.027 -5.845 19.523 1.00 20.88 170 GLU A C 1
ATOM 1237 O O . GLU A 1 170 ? 26.641 -6.694 20.323 1.00 19.86 170 GLU A O 1
ATOM 1243 N N . HIS A 1 171 ? 27.149 -6.083 18.225 1.00 19.70 171 HIS A N 1
ATOM 1244 C CA . HIS A 1 171 ? 26.836 -7.390 17.660 1.00 17.77 171 HIS A CA 1
ATOM 1245 C C . HIS A 1 171 ? 28.079 -8.253 17.586 1.00 16.39 171 HIS A C 1
ATOM 1246 O O . HIS A 1 171 ? 28.066 -9.418 17.973 1.00 14.91 171 HIS A O 1
ATOM 1253 N N . LEU A 1 172 ? 29.163 -7.666 17.098 1.00 15.47 172 LEU A N 1
ATOM 1254 C CA . LEU A 1 172 ? 30.405 -8.393 16.950 1.00 16.68 172 LEU A CA 1
ATOM 1255 C C . LEU A 1 172 ? 30.969 -8.913 18.270 1.00 18.52 172 LEU A C 1
ATOM 1256 O O . LEU A 1 172 ? 31.565 -9.990 18.305 1.00 18.17 172 LEU A O 1
ATOM 1261 N N . LYS A 1 173 ? 30.770 -8.172 19.358 1.00 19.97 173 LYS A N 1
ATOM 1262 C CA . LYS A 1 173 ? 31.299 -8.609 20.649 1.00 21.30 173 LYS A CA 1
ATOM 1263 C C . LYS A 1 173 ? 30.766 -9.985 21.054 1.00 21.46 173 LYS A C 1
ATOM 1264 O O . LYS A 1 173 ? 31.273 -10.605 21.987 1.00 22.31 173 LYS A O 1
ATOM 1270 N N . GLN A 1 174 ? 29.752 -10.467 20.345 1.00 21.21 174 GLN A N 1
ATOM 1271 C CA . GLN A 1 174 ? 29.183 -11.774 20.644 1.00 20.83 174 GLN A CA 1
ATOM 1272 C C . GLN A 1 174 ? 30.121 -12.879 20.170 1.00 20.76 174 GLN A C 1
ATOM 1273 O O . GLN A 1 174 ? 29.906 -14.056 20.452 1.00 20.18 174 GLN A O 1
ATOM 1279 N N . LEU A 1 175 ? 31.161 -12.498 19.436 1.00 20.40 175 LEU A N 1
ATOM 1280 C CA . LEU A 1 175 ? 32.140 -13.473 18.981 1.00 19.69 175 LEU A CA 1
ATOM 1281 C C . LEU A 1 175 ? 32.883 -13.929 20.238 1.00 19.76 175 LEU A C 1
ATOM 1282 O O . LEU A 1 175 ? 33.385 -13.109 20.998 1.00 18.61 175 LEU A O 1
ATOM 1287 N N . PRO A 1 176 ? 32.931 -15.245 20.483 1.00 19.55 176 PRO A N 1
ATOM 1288 C CA . PRO A 1 176 ? 33.599 -15.836 21.645 1.00 20.49 176 PRO A CA 1
ATOM 1289 C C . PRO A 1 176 ? 35.028 -15.357 21.888 1.00 20.68 176 PRO A C 1
ATOM 1290 O O . PRO A 1 176 ? 35.363 -14.919 22.992 1.00 20.02 176 PRO A O 1
ATOM 1294 N N . ASN A 1 177 ? 35.865 -15.450 20.857 1.00 19.35 177 ASN A N 1
ATOM 1295 C CA . ASN A 1 177 ? 37.258 -15.045 20.963 1.00 20.83 177 ASN A CA 1
ATOM 1296 C C . ASN A 1 177 ? 37.539 -13.762 20.193 1.00 21.47 177 ASN A C 1
ATOM 1297 O O . ASN A 1 177 ? 37.751 -13.794 18.978 1.00 20.48 177 ASN A O 1
ATOM 1302 N N . HIS A 1 178 ? 37.547 -12.634 20.896 1.00 21.35 178 HIS A N 1
ATOM 1303 C CA . HIS A 1 178 ? 37.814 -11.362 20.241 1.00 22.24 178 HIS A CA 1
ATOM 1304 C C . HIS A 1 178 ? 38.602 -10.390 21.111 1.00 23.14 178 HIS A C 1
ATOM 1305 O O . HIS A 1 178 ? 38.646 -10.515 22.335 1.00 23.13 178 HIS A O 1
ATOM 1312 N N . ARG A 1 179 ? 39.227 -9.429 20.441 1.00 23.91 179 ARG A N 1
ATOM 1313 C CA . ARG A 1 179 ? 40.000 -8.363 21.068 1.00 24.39 179 ARG A CA 1
ATOM 1314 C C . ARG A 1 179 ? 39.525 -7.112 20.347 1.00 22.97 179 ARG A C 1
ATOM 1315 O O . ARG A 1 179 ? 39.140 -7.180 19.183 1.00 22.00 179 ARG A O 1
ATOM 1323 N N . VAL A 1 180 ? 39.552 -5.971 21.019 1.00 21.82 180 VAL A N 1
ATOM 1324 C CA . VAL A 1 180 ? 39.114 -4.738 20.384 1.00 21.03 180 VAL A CA 1
ATOM 1325 C C . VAL A 1 180 ? 40.294 -3.787 20.192 1.00 21.59 180 VAL A C 1
ATOM 1326 O O . VAL A 1 180 ? 41.174 -3.697 21.044 1.00 21.14 180 VAL A O 1
ATOM 1330 N N . LEU A 1 181 ? 40.308 -3.095 19.058 1.00 21.06 181 LEU A N 1
ATOM 1331 C CA . LEU A 1 181 ? 41.354 -2.126 18.754 1.00 20.74 181 LEU A CA 1
ATOM 1332 C C . LEU A 1 181 ? 40.636 -0.838 18.364 1.00 19.97 181 LEU A C 1
ATOM 1333 O O . LEU A 1 181 ? 40.266 -0.657 17.206 1.00 18.62 181 LEU A O 1
ATOM 1338 N N . ILE A 1 182 ? 40.414 0.045 19.332 1.00 19.25 182 ILE A N 1
ATOM 1339 C CA . ILE A 1 182 ? 39.744 1.303 19.037 1.00 20.60 182 ILE A CA 1
ATOM 1340 C C . ILE A 1 182 ? 40.789 2.341 18.650 1.00 20.61 182 ILE A C 1
ATOM 1341 O O . ILE A 1 182 ? 41.719 2.618 19.411 1.00 22.03 182 ILE A O 1
ATOM 1346 N N 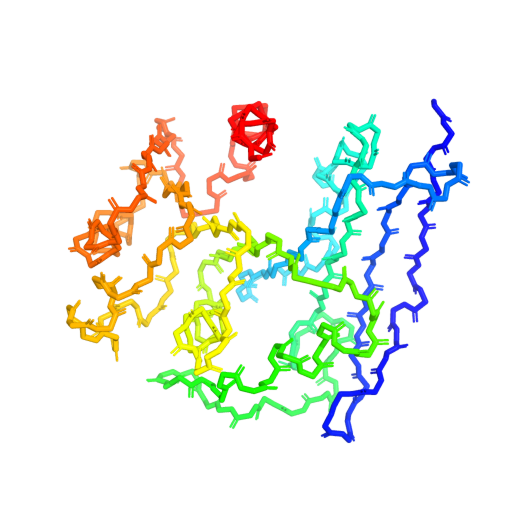. MET A 1 183 ? 40.642 2.913 17.463 1.00 18.84 183 MET A N 1
ATOM 1347 C CA . MET A 1 183 ? 41.589 3.915 17.001 1.00 19.43 183 MET A CA 1
ATOM 1348 C C . MET A 1 183 ? 41.064 5.310 17.302 1.00 20.50 183 MET A C 1
ATOM 1349 O O . MET A 1 183 ? 40.114 5.783 16.673 1.00 19.47 183 MET A O 1
ATOM 1354 N N . LYS A 1 184 ? 41.690 5.955 18.282 1.00 21.07 184 LYS A N 1
ATOM 1355 C CA . LYS A 1 184 ? 41.282 7.283 18.712 1.00 22.61 184 LYS A CA 1
ATOM 1356 C C . LYS A 1 184 ? 41.511 8.354 17.660 1.00 22.65 184 LYS A C 1
ATOM 1357 O O . LYS A 1 184 ? 42.566 8.406 17.023 1.00 23.46 184 LYS A O 1
ATOM 1363 N N . GLY A 1 185 ? 40.502 9.199 17.474 1.00 23.02 185 GLY A N 1
ATOM 1364 C CA . GLY A 1 185 ? 40.594 10.272 16.501 1.00 24.10 185 GLY A CA 1
ATOM 1365 C C . GLY A 1 185 ? 40.519 9.808 15.060 1.00 24.15 185 GLY A C 1
ATOM 1366 O O . GLY A 1 185 ? 40.927 10.529 14.147 1.00 25.88 185 GLY A O 1
ATOM 1367 N N . ALA A 1 186 ? 40.002 8.604 14.847 1.00 22.28 186 ALA A N 1
ATOM 1368 C CA . ALA A 1 186 ? 39.881 8.064 13.499 1.00 20.27 186 ALA A CA 1
ATOM 1369 C C . ALA A 1 186 ? 38.411 7.913 13.126 1.00 18.62 186 ALA A C 1
ATOM 1370 O O . ALA A 1 186 ? 37.557 7.746 13.998 1.00 18.46 186 ALA A O 1
ATOM 1372 N N . GLY A 1 187 ? 38.122 7.978 11.829 1.00 17.41 187 GLY A N 1
ATOM 1373 C CA . GLY A 1 187 ? 36.750 7.852 11.365 1.00 15.92 187 GLY A CA 1
ATOM 1374 C C . GLY A 1 187 ? 36.392 6.452 10.895 1.00 14.49 187 GLY A C 1
ATOM 1375 O O . GLY A 1 187 ? 36.969 5.467 11.351 1.00 15.10 187 GLY A O 1
ATOM 1376 N N . HIS A 1 188 ? 35.435 6.363 9.978 1.00 12.54 188 HIS A N 1
ATOM 1377 C CA . HIS A 1 188 ? 34.999 5.076 9.450 1.00 10.17 188 HIS A CA 1
ATOM 1378 C C . HIS A 1 188 ? 36.161 4.316 8.782 1.00 10.97 188 HIS A C 1
ATOM 1379 O O . HIS A 1 188 ? 36.405 3.149 9.097 1.00 7.46 188 HIS A O 1
ATOM 1386 N N . PRO A 1 189 ? 36.879 4.955 7.836 1.00 11.54 189 PRO A N 1
ATOM 1387 C CA . PRO A 1 189 ? 38.002 4.256 7.195 1.00 12.49 189 PRO A CA 1
ATOM 1388 C C . PRO A 1 189 ? 39.235 4.496 8.077 1.00 13.11 189 PRO A C 1
ATOM 1389 O O . PRO A 1 189 ? 40.240 5.026 7.617 1.00 13.48 189 PRO A O 1
ATOM 1393 N N . CYS A 1 190 ? 39.141 4.101 9.343 1.00 13.81 190 CYS A N 1
ATOM 1394 C CA . CYS A 1 190 ? 40.215 4.319 10.308 1.00 13.39 190 CYS A CA 1
ATOM 1395 C C . CYS A 1 190 ? 41.622 3.895 9.885 1.00 13.60 190 CYS A C 1
ATOM 1396 O O . CYS A 1 190 ? 42.604 4.506 10.308 1.00 13.35 190 CYS A O 1
ATOM 1399 N N . TYR A 1 191 ? 41.727 2.864 9.051 1.00 13.95 191 TYR A N 1
ATOM 1400 C CA . TYR A 1 191 ? 43.033 2.394 8.586 1.00 14.36 191 TYR A CA 1
ATOM 1401 C C . TYR A 1 191 ? 43.721 3.441 7.710 1.00 15.80 191 TYR A C 1
ATOM 1402 O O . TYR A 1 191 ? 44.953 3.457 7.581 1.00 13.26 191 TYR A O 1
ATOM 1411 N N . LEU A 1 192 ? 42.924 4.327 7.120 1.00 16.13 192 LEU A N 1
ATOM 1412 C CA . LEU A 1 192 ? 43.459 5.393 6.276 1.00 17.18 192 LEU A CA 1
ATOM 1413 C C . LEU A 1 192 ? 43.844 6.605 7.119 1.00 17.07 192 LEU A C 1
ATOM 1414 O O . LEU A 1 192 ? 44.752 7.351 6.762 1.00 16.71 192 LEU A O 1
ATOM 1419 N N . ASP A 1 19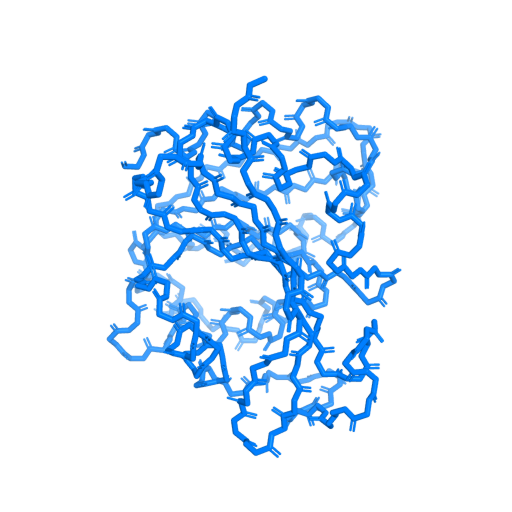3 ? 43.147 6.804 8.234 1.00 18.37 193 ASP A N 1
ATOM 1420 C CA . ASP A 1 193 ? 43.446 7.932 9.107 1.00 20.29 193 ASP A CA 1
ATOM 1421 C C . ASP A 1 193 ? 44.706 7.705 9.928 1.00 20.83 193 ASP A C 1
ATOM 1422 O O . ASP A 1 193 ? 45.513 8.620 10.089 1.00 22.06 193 ASP A O 1
ATOM 1427 N N . LYS A 1 194 ? 44.885 6.489 10.439 1.00 20.88 194 LYS A N 1
ATOM 1428 C CA . LYS A 1 194 ? 46.059 6.179 11.254 1.00 20.47 194 LYS A CA 1
ATOM 1429 C C . LYS A 1 194 ? 46.734 4.883 10.806 1.00 19.94 194 LYS A C 1
ATOM 1430 O O . LYS A 1 194 ? 46.644 3.851 11.468 1.00 19.51 194 LYS A O 1
ATOM 1436 N N . PRO A 1 195 ? 47.440 4.941 9.668 1.00 19.17 195 PRO A N 1
ATOM 1437 C CA . PRO A 1 195 ? 48.167 3.837 9.035 1.00 19.66 195 PRO A CA 1
ATOM 1438 C C . PRO A 1 195 ? 49.131 3.071 9.943 1.00 18.59 195 PRO A C 1
ATOM 1439 O O . PRO A 1 195 ? 49.126 1.842 9.958 1.00 18.32 195 PRO A O 1
ATOM 1443 N N . GLU A 1 196 ? 49.961 3.792 10.691 1.00 17.39 196 GLU A N 1
ATOM 1444 C CA . GLU A 1 196 ? 50.922 3.136 11.572 1.00 18.11 196 GLU A CA 1
ATOM 1445 C C . GLU A 1 196 ? 50.242 2.342 12.668 1.00 15.54 196 GLU A C 1
ATOM 1446 O O . GLU A 1 196 ? 50.591 1.189 12.915 1.00 14.05 196 GLU A O 1
ATOM 1452 N N . GLU A 1 197 ? 49.272 2.956 13.332 1.00 16.00 197 GLU A N 1
ATOM 1453 C CA . GLU A 1 197 ? 48.560 2.269 14.401 1.00 16.50 197 GLU A CA 1
ATOM 1454 C C . GLU A 1 197 ? 47.825 1.055 13.842 1.00 15.51 197 GLU A C 1
ATOM 1455 O O . GLU A 1 197 ? 47.809 -0.008 14.459 1.00 16.64 197 GLU A O 1
ATOM 1461 N N . TRP A 1 198 ? 47.232 1.211 12.663 1.00 15.05 198 TRP A N 1
ATOM 1462 C CA . TRP A 1 198 ? 46.507 0.122 12.005 1.00 14.46 198 TRP A CA 1
ATOM 1463 C C . TRP A 1 198 ? 47.429 -1.046 11.661 1.00 14.52 198 TRP A C 1
ATOM 1464 O O . TRP A 1 198 ? 47.136 -2.200 11.984 1.00 11.14 198 TRP A O 1
ATOM 1475 N N . HIS A 1 199 ? 48.545 -0.744 11.005 1.00 15.46 199 HIS A N 1
ATOM 1476 C CA . HIS A 1 199 ? 49.495 -1.778 10.615 1.00 14.81 199 HIS A CA 1
ATOM 1477 C C . HIS A 1 199 ? 50.138 -2.482 11.803 1.00 14.71 199 HIS A C 1
ATOM 1478 O O . HIS A 1 199 ? 50.335 -3.698 11.774 1.00 15.49 199 HIS A O 1
ATOM 1485 N N . THR A 1 200 ? 50.456 -1.727 12.849 1.00 15.11 200 THR A N 1
ATOM 1486 C CA . THR A 1 200 ? 51.058 -2.310 14.041 1.00 15.86 200 THR A CA 1
ATOM 1487 C C . THR A 1 200 ? 50.082 -3.258 14.740 1.00 16.01 200 THR A C 1
ATOM 1488 O O . THR A 1 200 ? 50.436 -4.391 15.073 1.00 17.57 200 THR A O 1
ATOM 1492 N N . GLY A 1 201 ? 48.856 -2.795 14.958 1.00 16.12 201 GLY A N 1
ATOM 1493 C CA . GLY A 1 201 ? 47.862 -3.629 15.612 1.00 15.51 201 GLY A CA 1
ATOM 1494 C C . GLY A 1 201 ? 47.585 -4.883 14.808 1.00 14.38 201 GLY A C 1
ATOM 1495 O O . GLY A 1 201 ? 47.436 -5.969 15.361 1.00 13.25 201 GLY A O 1
ATOM 1496 N N . LEU A 1 202 ? 47.535 -4.728 13.489 1.00 15.32 202 LEU A N 1
ATOM 1497 C CA . LEU A 1 202 ? 47.271 -5.838 12.586 1.00 14.53 202 LEU A CA 1
ATOM 1498 C C . LEU A 1 202 ? 48.370 -6.899 12.690 1.00 15.20 202 LEU A C 1
ATOM 1499 O O . LEU A 1 202 ? 48.090 -8.081 12.901 1.00 13.75 202 LEU A O 1
ATOM 1504 N N . LEU A 1 203 ? 49.620 -6.476 12.533 1.00 14.94 203 LEU A N 1
ATOM 1505 C CA . LEU A 1 203 ? 50.740 -7.408 12.602 1.00 16.94 203 LEU A CA 1
ATOM 1506 C C . LEU A 1 203 ? 50.814 -8.106 13.954 1.00 17.85 203 LEU A C 1
ATOM 1507 O O . LEU A 1 203 ? 51.043 -9.311 14.026 1.00 19.36 203 LEU A O 1
ATOM 1512 N N . ASP A 1 204 ? 50.616 -7.344 15.022 1.00 19.57 204 ASP A N 1
ATOM 1513 C CA . ASP A 1 204 ? 50.646 -7.888 16.372 1.00 20.57 204 ASP A CA 1
ATOM 1514 C C . ASP A 1 204 ? 49.595 -8.996 16.480 1.00 20.05 204 ASP A C 1
ATOM 1515 O O . ASP A 1 204 ? 49.845 -10.052 17.054 1.00 19.38 204 ASP A O 1
ATOM 1520 N N . PHE A 1 205 ? 48.418 -8.751 15.913 1.00 19.73 205 PHE A N 1
ATOM 1521 C CA . PHE A 1 205 ? 47.338 -9.733 15.939 1.00 18.79 205 PHE A CA 1
ATOM 1522 C C . PHE A 1 205 ? 47.722 -10.998 15.173 1.00 18.69 205 PHE A C 1
ATOM 1523 O O . PHE A 1 205 ? 47.667 -12.098 15.718 1.00 19.01 205 PHE A O 1
ATOM 1531 N N . LEU A 1 206 ? 48.106 -10.835 13.909 1.00 18.63 206 LEU A N 1
ATOM 1532 C CA . LEU A 1 206 ? 48.487 -11.964 13.065 1.00 18.94 206 LEU A CA 1
ATOM 1533 C C . LEU A 1 206 ? 49.594 -12.816 13.676 1.00 20.09 206 LEU A C 1
ATOM 1534 O O . LEU A 1 206 ? 49.656 -14.019 13.438 1.00 21.00 206 LEU A O 1
ATOM 1539 N N . GLN A 1 207 ? 50.463 -12.197 14.464 1.00 21.92 207 GLN A N 1
ATOM 1540 C CA . GLN A 1 207 ? 51.547 -12.928 15.106 1.00 24.96 207 GLN A CA 1
ATOM 1541 C C . GLN A 1 207 ? 51.038 -13.959 16.101 1.00 25.48 207 GLN A C 1
ATOM 1542 O O . GLN A 1 207 ? 51.574 -15.063 16.187 1.00 25.44 207 GLN A O 1
ATOM 1548 N N . GLY A 1 208 ? 50.010 -13.588 16.856 1.00 25.51 208 GLY A N 1
ATOM 1549 C CA . GLY A 1 208 ? 49.461 -14.486 17.856 1.00 27.91 208 GLY A CA 1
ATOM 1550 C C . GLY A 1 208 ? 48.578 -15.627 17.375 1.00 29.93 208 GLY A C 1
ATOM 1551 O O . GLY A 1 208 ? 47.967 -16.318 18.192 1.00 31.37 208 GLY A O 1
ATOM 1552 N N . LEU A 1 209 ? 48.503 -15.843 16.066 1.00 29.94 209 LEU A N 1
ATOM 1553 C CA . LEU A 1 209 ? 47.674 -16.922 15.539 1.00 29.89 209 LEU A CA 1
ATOM 1554 C C . LEU A 1 209 ? 48.410 -18.258 15.457 1.00 31.26 209 LEU A C 1
ATOM 1555 O O . LEU A 1 209 ? 49.461 -18.369 14.821 1.00 32.79 209 LEU A O 1
#

B-factor: mean 20.86, std 9.84, range [4.44, 54.75]